Protein AF-A0A9P9QCQ1-F1 (afdb_monomer_lite)

Sequence (217 aa):
MEQSQCKEGLSFDRSETLCEKDSRQAYFDLLNSHLYWLFPEFVRNLQSQSPHAREMSRTAVLEYKDTSQCEQMVFKGSKELQYYLERSASDKTRPPQQRLFLLEDLSLNSIEVLGSQLRIPPSFFGAHWADPTTPTFNYRNPFCRYSKDGFIIRYPSTQPLHISAPPGQQNTIYRFNSNVNRHVHSYDPKGPIIDQPKSYHALSFWTSDVREDGSWD

pLDDT: mean 75.15, std 16.44, range [33.34, 95.06]

Secondary structure (DSSP, 8-state):
------PPP------S---HHHHHHHHHHHHHHHHHHH-HHHHHHHHH--HHHHH---EEEEEEEETTEEEEEEESSHHHHHHHHHHHHH-TTSPPPEEEEEES---HHHHHHHHHHS---HHHHHHHHS-TTSTHHHHT-SS--SSSS-----EEEEEE------TT---SEEE-SSSS--EEE---TTSSS----EEEEEE--------TTS---

Foldseek 3Di:
DDDDDDDDDDPPPPPDDDDLVNLLVVLVVLLVPPCCVVQVPLSVLQVPQDPVQLFPKFKKKWKDLDPPDTDIDTDSGLVVVLVVLVVVVVCLVGDAIDMDMDIPADRSSNCSSCCRSLVDRSVLVSLQQDECPDPCNPVSDDFPPPDPPWTWDWDWDWDFDDDDDPPPPDDQWDADPHSGTWIWGDDDCPDPDNDGTITTHTDTDTFDPQDPSRYRD

Structure (mmCIF, N/CA/C/O backbone):
data_AF-A0A9P9QCQ1-F1
#
_entry.id   AF-A0A9P9QCQ1-F1
#
loop_
_atom_site.group_PDB
_atom_site.id
_atom_site.type_symbol
_atom_site.label_atom_id
_atom_site.label_alt_id
_atom_site.label_comp_id
_atom_site.label_asym_id
_atom_site.label_entity_id
_atom_site.label_seq_id
_atom_site.pdbx_PDB_ins_code
_atom_site.Cartn_x
_atom_site.Cartn_y
_atom_site.Cartn_z
_atom_site.occupancy
_atom_site.B_iso_or_equiv
_atom_site.auth_seq_id
_atom_site.auth_comp_id
_atom_site.auth_asym_id
_atom_site.auth_atom_id
_atom_site.pdbx_PDB_model_num
ATOM 1 N N . MET A 1 1 ? -25.094 -39.651 20.019 1.00 39.91 1 MET A N 1
ATOM 2 C CA . MET A 1 1 ? -25.127 -38.206 19.711 1.00 39.91 1 MET A CA 1
ATOM 3 C C . MET A 1 1 ? -24.229 -37.522 20.720 1.00 39.91 1 MET A C 1
ATOM 5 O O . MET A 1 1 ? -24.673 -37.237 21.822 1.00 39.91 1 MET A O 1
ATOM 9 N N . GL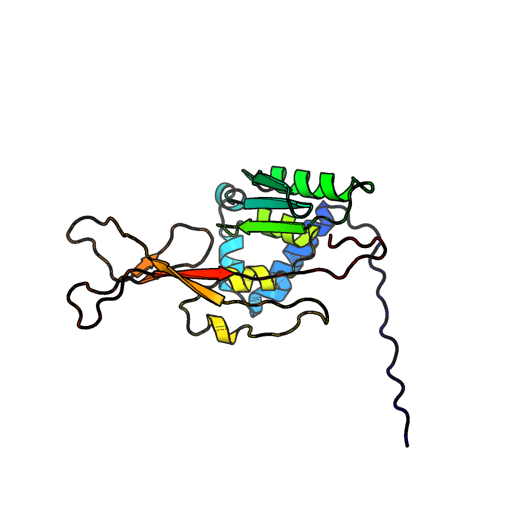U A 1 2 ? -22.950 -37.380 20.388 1.00 35.84 2 GLU A N 1
ATOM 10 C CA . GLU A 1 2 ? -21.965 -36.718 21.245 1.00 35.84 2 GLU A CA 1
ATOM 11 C C . GLU A 1 2 ? -21.945 -35.227 20.903 1.00 35.84 2 GLU A C 1
ATOM 13 O O . GLU A 1 2 ? -21.693 -34.840 19.762 1.00 35.84 2 GLU A O 1
ATOM 18 N N . GLN A 1 3 ? -22.283 -34.394 21.885 1.00 37.00 3 GLN A N 1
ATOM 19 C CA . GLN A 1 3 ? -22.176 -32.945 21.784 1.00 37.00 3 GLN A CA 1
ATOM 20 C C . GLN A 1 3 ? -20.723 -32.553 22.056 1.00 37.00 3 GLN A C 1
ATOM 22 O O . GLN A 1 3 ? -20.237 -32.648 23.181 1.00 37.00 3 GLN A O 1
ATOM 27 N N . SER A 1 4 ? -20.026 -32.130 21.007 1.00 44.00 4 SER A N 1
ATOM 28 C CA . SER A 1 4 ? -18.662 -31.621 21.101 1.00 44.00 4 SER A CA 1
ATOM 29 C C . SER A 1 4 ? -18.701 -30.184 21.632 1.00 44.00 4 SER A C 1
ATOM 31 O O . SER A 1 4 ? -19.071 -29.259 20.911 1.00 44.00 4 SER A O 1
ATOM 33 N N . GLN A 1 5 ? -18.339 -29.996 22.904 1.00 36.59 5 GLN A N 1
ATOM 34 C CA . GLN A 1 5 ? -18.124 -28.679 23.510 1.00 36.59 5 GLN A CA 1
ATOM 35 C C . GLN A 1 5 ? -16.937 -27.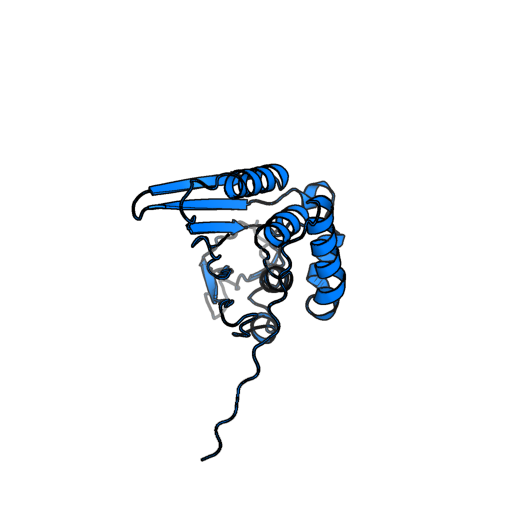984 22.832 1.00 36.59 5 GLN A C 1
ATOM 37 O O . GLN A 1 5 ? -15.787 -28.414 22.944 1.00 36.59 5 GLN A O 1
ATOM 42 N N . CYS A 1 6 ? -17.221 -26.897 22.118 1.00 34.03 6 CYS A N 1
ATOM 43 C CA . CYS A 1 6 ? -16.209 -26.002 21.580 1.00 34.03 6 CYS A CA 1
ATOM 44 C C . CYS A 1 6 ? -15.681 -25.137 22.733 1.00 34.03 6 CYS A C 1
ATOM 46 O O . CYS A 1 6 ? -16.427 -24.342 23.296 1.00 34.03 6 CYS A O 1
ATOM 48 N N . LYS A 1 7 ? -14.415 -25.339 23.117 1.00 37.53 7 LYS A N 1
ATOM 49 C CA . LYS A 1 7 ? -13.738 -24.568 24.168 1.00 37.53 7 LYS A CA 1
ATOM 50 C C . LYS A 1 7 ? -13.746 -23.077 23.824 1.00 37.53 7 LYS A C 1
ATOM 52 O O . LYS A 1 7 ? -13.308 -22.697 22.738 1.00 37.53 7 LYS A O 1
ATOM 57 N N . GLU A 1 8 ? -14.224 -22.267 24.763 1.00 38.75 8 GLU A N 1
ATOM 58 C CA . GLU A 1 8 ? -14.133 -20.808 24.742 1.00 38.75 8 GLU A CA 1
ATOM 59 C C . GLU A 1 8 ? -12.665 -20.390 24.614 1.00 38.75 8 GLU A C 1
ATOM 61 O O . GLU A 1 8 ? -11.803 -20.787 25.402 1.00 38.75 8 GLU A O 1
ATOM 66 N N . GLY A 1 9 ? -12.373 -19.642 23.551 1.00 36.12 9 GLY A N 1
ATOM 67 C CA . GLY A 1 9 ? -11.062 -19.059 23.323 1.00 36.12 9 GLY A CA 1
ATOM 68 C C . GLY A 1 9 ? -10.799 -17.966 24.350 1.00 36.12 9 GLY A C 1
ATOM 69 O O . GLY A 1 9 ? -11.648 -17.110 24.578 1.00 36.12 9 GLY A O 1
ATOM 70 N N . LEU A 1 10 ? -9.610 -18.005 24.949 1.00 33.34 10 LEU A N 1
ATOM 71 C CA . LEU A 1 10 ? -9.051 -16.929 25.760 1.00 33.34 10 LEU A CA 1
ATOM 72 C C . LEU A 1 10 ? -9.151 -15.597 25.002 1.00 33.34 10 LEU A C 1
ATOM 74 O O . LEU A 1 10 ? -8.392 -15.355 24.061 1.00 33.34 10 LEU A O 1
ATOM 78 N N . SER A 1 11 ? -10.084 -14.745 25.423 1.00 34.44 11 SER A N 1
ATOM 79 C CA . SER A 1 11 ? -10.096 -13.331 25.064 1.00 34.44 11 SER A CA 1
ATOM 80 C C . SER A 1 11 ? -8.902 -12.681 25.756 1.00 34.44 11 SER A C 1
ATOM 82 O O . SER A 1 11 ? -8.887 -12.514 26.975 1.00 34.44 11 SER A O 1
ATOM 84 N N . PHE A 1 12 ? -7.845 -12.407 24.994 1.00 33.66 12 PHE A N 1
ATOM 85 C CA . PHE A 1 12 ? -6.740 -11.592 25.475 1.00 33.66 12 PHE A CA 1
ATOM 86 C C . PHE A 1 12 ? -7.188 -10.135 25.442 1.00 33.66 12 PHE A C 1
ATOM 88 O O . PHE A 1 12 ? -7.111 -9.485 24.399 1.00 33.66 12 PHE A O 1
ATOM 95 N N . ASP A 1 13 ? -7.630 -9.632 26.590 1.00 39.75 13 ASP A N 1
ATOM 96 C CA . ASP A 1 13 ? -7.816 -8.202 26.794 1.00 39.75 13 ASP A CA 1
ATOM 97 C C . ASP A 1 13 ? -6.433 -7.527 26.793 1.00 39.75 13 ASP A C 1
ATOM 99 O O . ASP A 1 13 ? -5.639 -7.658 27.724 1.00 39.75 13 ASP A O 1
ATOM 103 N N . ARG A 1 14 ? -6.091 -6.899 25.663 1.00 43.88 14 ARG A N 1
ATOM 104 C CA . ARG A 1 14 ? -4.813 -6.204 25.414 1.00 43.88 14 ARG A CA 1
ATOM 105 C C . ARG A 1 14 ? -4.970 -4.686 25.526 1.00 43.88 14 ARG A C 1
ATOM 107 O O . ARG A 1 14 ? -4.323 -3.942 24.791 1.00 43.88 14 ARG A O 1
ATOM 114 N N . SER A 1 15 ? -5.860 -4.225 26.398 1.00 41.66 15 SER A N 1
ATOM 115 C CA . SER A 1 15 ? -6.219 -2.806 26.505 1.00 41.66 15 SER A CA 1
ATOM 116 C C . SER A 1 15 ? -5.254 -1.966 27.358 1.00 41.66 15 SER A C 1
ATOM 118 O O . SER A 1 15 ? -5.432 -0.754 27.458 1.00 41.66 15 SER A O 1
ATOM 120 N N . GLU A 1 16 ? -4.195 -2.545 27.932 1.00 43.91 16 GLU A N 1
ATOM 121 C CA . GLU A 1 16 ? -3.270 -1.799 28.795 1.00 43.91 16 GLU A CA 1
ATOM 122 C C . GLU A 1 16 ? -2.049 -1.236 28.043 1.00 43.91 16 GLU A C 1
ATOM 124 O O . GLU A 1 16 ? -1.035 -1.893 27.818 1.00 43.91 16 GLU A O 1
ATOM 129 N N . THR A 1 17 ? -2.185 0.044 27.679 1.00 44.91 17 THR A N 1
ATOM 130 C CA . THR A 1 17 ? -1.138 1.085 27.669 1.00 44.91 17 THR A CA 1
ATOM 131 C C . THR A 1 17 ? 0.201 0.748 27.005 1.00 44.91 17 THR A C 1
ATOM 133 O O . THR A 1 17 ? 1.238 0.679 27.662 1.00 44.91 17 THR A O 1
ATOM 136 N N . LEU A 1 18 ? 0.212 0.687 25.673 1.00 44.50 18 LEU A N 1
ATOM 137 C CA . LEU A 1 18 ? 1.422 0.978 24.901 1.00 44.50 18 LEU A CA 1
ATOM 138 C C . LEU A 1 18 ? 1.502 2.496 24.704 1.00 44.50 18 LEU A C 1
ATOM 140 O O . LEU A 1 18 ? 0.625 3.094 24.081 1.00 44.50 18 LEU A O 1
ATOM 144 N N . CYS A 1 19 ? 2.551 3.129 25.235 1.00 50.22 19 CYS A N 1
ATOM 145 C CA . CYS A 1 19 ? 2.940 4.480 24.824 1.00 50.22 19 CYS A CA 1
ATOM 146 C C . CYS A 1 19 ? 3.005 4.513 23.284 1.00 50.22 19 CYS A C 1
ATOM 148 O O . CYS A 1 19 ? 3.464 3.553 22.678 1.00 50.22 19 CYS A O 1
ATOM 150 N N . GLU A 1 20 ? 2.563 5.570 22.603 1.00 53.75 20 GLU A N 1
ATOM 151 C CA . GLU A 1 20 ? 2.494 5.576 21.126 1.00 53.75 20 GLU A CA 1
ATOM 152 C C . GLU A 1 20 ? 3.840 5.262 20.451 1.00 53.75 20 GLU A C 1
ATOM 154 O O . GLU A 1 20 ? 3.879 4.571 19.429 1.00 53.75 20 GLU A O 1
ATOM 159 N N . LYS A 1 21 ? 4.955 5.692 21.065 1.00 56.69 21 LYS A N 1
ATOM 160 C CA . LYS A 1 21 ? 6.314 5.298 20.652 1.00 56.69 21 LYS A CA 1
ATOM 161 C C . LYS A 1 21 ? 6.532 3.787 20.734 1.00 56.69 21 LYS A C 1
ATOM 163 O O . LYS A 1 21 ? 7.177 3.230 19.855 1.00 56.69 21 LYS A O 1
ATOM 168 N N . ASP A 1 22 ? 5.974 3.151 21.753 1.00 77.50 22 ASP A N 1
ATOM 169 C CA . ASP A 1 22 ? 5.993 1.705 21.958 1.00 77.50 22 ASP A CA 1
ATOM 170 C C . ASP A 1 22 ? 5.135 0.993 20.902 1.00 77.50 22 ASP A C 1
ATOM 172 O O . ASP A 1 22 ? 5.566 0.013 20.313 1.00 77.50 22 ASP A O 1
ATOM 176 N N . SER A 1 23 ? 3.971 1.546 20.534 1.00 81.44 23 SER A N 1
ATOM 177 C CA . SER A 1 23 ? 3.112 0.943 19.500 1.00 81.44 23 SER A CA 1
ATOM 178 C C . SER A 1 23 ? 3.747 0.946 18.101 1.00 81.44 23 SER A C 1
ATOM 180 O O . SER A 1 23 ? 3.719 -0.070 17.405 1.00 81.44 23 SER A O 1
ATOM 182 N N . ARG A 1 24 ? 4.366 2.063 17.688 1.00 85.00 24 ARG A N 1
ATOM 183 C CA . ARG A 1 24 ? 5.062 2.158 16.396 1.00 85.00 24 ARG A CA 1
ATOM 184 C C . ARG A 1 24 ? 6.327 1.313 16.381 1.00 85.00 24 ARG A C 1
ATOM 186 O O . ARG A 1 24 ? 6.576 0.631 15.391 1.00 85.00 24 ARG A O 1
ATOM 193 N N . GLN A 1 25 ? 7.090 1.321 17.475 1.00 85.44 25 GLN A N 1
ATOM 194 C CA . GLN A 1 25 ? 8.279 0.483 17.603 1.00 85.44 25 GLN A CA 1
ATOM 195 C C . GLN A 1 25 ? 7.912 -1.004 17.573 1.00 85.44 25 GLN A C 1
ATOM 197 O O . GLN A 1 25 ? 8.485 -1.750 16.786 1.00 85.44 25 GLN A O 1
ATOM 202 N N . ALA A 1 26 ? 6.894 -1.423 18.327 1.00 85.94 26 ALA A N 1
ATOM 203 C CA . ALA A 1 26 ? 6.387 -2.790 18.298 1.00 85.94 26 ALA A CA 1
ATOM 204 C C . ALA A 1 26 ? 5.894 -3.180 16.898 1.00 85.94 26 ALA A C 1
ATOM 206 O O . ALA A 1 26 ? 6.145 -4.292 16.433 1.00 85.94 26 ALA A O 1
ATOM 207 N N . TYR A 1 27 ? 5.233 -2.261 16.187 1.00 89.00 27 TYR A N 1
ATOM 208 C CA . TYR A 1 27 ? 4.821 -2.493 14.807 1.00 89.00 27 TYR A CA 1
ATOM 209 C C . TYR A 1 27 ? 6.021 -2.673 13.868 1.00 89.00 27 TYR A C 1
ATOM 211 O O . TYR A 1 27 ? 6.028 -3.591 13.048 1.00 89.00 27 TYR A O 1
ATOM 219 N N . PHE A 1 28 ? 7.057 -1.844 14.005 1.00 87.19 28 PHE A N 1
ATOM 220 C CA . PHE A 1 28 ? 8.305 -1.979 13.256 1.00 87.19 28 PHE A CA 1
ATOM 221 C C . PHE A 1 28 ? 9.021 -3.303 13.561 1.00 87.19 28 PHE A C 1
ATOM 223 O O . PHE A 1 28 ? 9.503 -3.980 12.649 1.00 87.19 28 PHE A O 1
ATOM 230 N N . ASP A 1 29 ? 9.035 -3.727 14.822 1.00 87.12 29 ASP A N 1
ATOM 231 C CA . ASP A 1 29 ? 9.624 -4.998 15.241 1.00 87.12 29 ASP A CA 1
ATOM 232 C C . ASP A 1 29 ? 8.847 -6.189 14.664 1.00 87.12 29 ASP A C 1
ATOM 234 O O . ASP A 1 29 ? 9.455 -7.146 14.176 1.00 87.12 29 ASP A O 1
ATOM 238 N N . LEU A 1 30 ? 7.512 -6.117 14.613 1.00 84.19 30 LEU A N 1
ATOM 239 C CA . LEU A 1 30 ? 6.670 -7.088 13.903 1.00 84.19 30 LEU A CA 1
ATOM 240 C C . LEU A 1 30 ? 6.973 -7.109 12.399 1.00 84.19 30 LEU A C 1
ATOM 242 O O . LEU A 1 30 ? 7.057 -8.181 11.793 1.00 84.19 30 LEU A O 1
ATOM 246 N N . LEU A 1 31 ? 7.174 -5.934 11.799 1.00 84.75 31 LEU A N 1
ATOM 247 C CA . LEU A 1 31 ? 7.543 -5.783 10.394 1.00 84.75 31 LEU A CA 1
ATOM 248 C C . LEU A 1 31 ? 8.870 -6.506 10.109 1.00 84.75 31 LEU A C 1
ATOM 250 O O . LEU A 1 31 ? 8.957 -7.284 9.163 1.00 84.75 31 LEU A O 1
ATOM 254 N N . ASN A 1 32 ? 9.885 -6.334 10.957 1.00 84.00 32 ASN A N 1
ATOM 255 C CA . ASN A 1 32 ? 11.187 -6.974 10.760 1.00 84.00 32 ASN A CA 1
ATOM 256 C C . ASN A 1 32 ? 11.193 -8.472 11.096 1.00 84.00 32 ASN A C 1
ATOM 258 O O . ASN A 1 32 ? 11.785 -9.259 10.360 1.00 84.00 32 ASN A O 1
ATOM 262 N N . SER A 1 33 ? 10.551 -8.877 12.191 1.00 81.00 33 SER A N 1
ATOM 263 C CA . SER A 1 33 ? 10.621 -10.255 12.697 1.00 81.00 33 SER A CA 1
ATOM 264 C C . SER A 1 33 ? 9.768 -11.234 11.890 1.00 81.00 33 SER A C 1
ATOM 266 O O . SER A 1 33 ? 10.219 -12.337 11.581 1.00 81.00 33 SER A O 1
ATOM 268 N N . HIS A 1 34 ? 8.542 -10.847 11.524 1.00 72.06 34 HIS A N 1
ATOM 269 C CA . HIS A 1 34 ? 7.577 -11.766 10.918 1.00 72.06 34 HIS A CA 1
ATOM 270 C C . HIS A 1 34 ? 7.537 -11.673 9.393 1.00 72.06 34 HIS A C 1
ATOM 272 O O . HIS A 1 34 ? 7.325 -12.687 8.723 1.00 72.06 34 HIS A O 1
ATOM 278 N N . LEU A 1 35 ? 7.747 -10.486 8.809 1.00 78.19 35 LEU A N 1
ATOM 279 C CA . LEU A 1 35 ? 7.641 -10.357 7.355 1.00 78.19 35 LEU A CA 1
ATOM 280 C C . LEU A 1 35 ? 8.897 -10.709 6.600 1.00 78.19 35 LEU A C 1
ATOM 282 O O . LEU A 1 35 ? 8.766 -11.023 5.423 1.00 78.19 35 LEU A O 1
ATOM 286 N N . TYR A 1 36 ? 10.083 -10.656 7.204 1.00 78.44 36 TYR A N 1
ATOM 287 C CA . TYR A 1 36 ? 11.309 -10.863 6.436 1.00 78.44 36 TYR A CA 1
ATOM 288 C C . TYR A 1 36 ? 11.293 -12.200 5.679 1.00 78.44 36 TYR A C 1
ATOM 290 O O . TYR A 1 36 ? 11.647 -12.256 4.505 1.00 78.44 36 TYR A O 1
ATOM 298 N N . TRP A 1 37 ? 10.771 -13.258 6.302 1.00 78.38 37 TRP A N 1
ATOM 299 C CA . TRP A 1 37 ? 10.628 -14.570 5.670 1.00 78.38 37 TRP A CA 1
ATOM 300 C C . TRP A 1 37 ? 9.594 -14.603 4.537 1.00 78.38 37 TRP A C 1
ATOM 302 O O . TRP A 1 37 ? 9.785 -15.299 3.541 1.00 78.38 37 TRP A O 1
ATOM 312 N N . LEU A 1 38 ? 8.504 -13.845 4.665 1.00 79.00 38 LEU A N 1
ATOM 313 C CA . LEU A 1 38 ? 7.384 -13.865 3.719 1.00 79.00 38 LEU A CA 1
ATOM 314 C C . LEU A 1 38 ? 7.514 -12.827 2.597 1.00 79.00 38 LEU A C 1
ATOM 316 O O . LEU A 1 38 ? 7.018 -13.051 1.495 1.00 79.00 38 LEU A O 1
ATOM 320 N N . PHE A 1 39 ? 8.173 -11.699 2.851 1.00 84.88 39 PHE A N 1
ATOM 321 C CA . PHE A 1 39 ? 8.316 -10.552 1.953 1.00 84.88 39 PHE A CA 1
ATOM 322 C C . PHE A 1 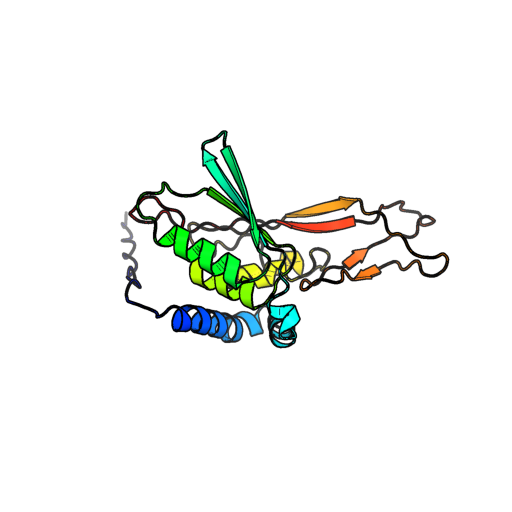39 ? 9.701 -9.890 2.119 1.00 84.88 39 PHE A C 1
ATOM 324 O O . PHE A 1 39 ? 9.784 -8.706 2.450 1.00 84.88 39 PHE A O 1
ATOM 331 N N . PRO A 1 40 ? 10.807 -10.616 1.866 1.00 87.88 40 PRO A N 1
ATOM 332 C CA . PRO A 1 40 ? 12.159 -10.114 2.132 1.00 87.88 40 PRO A CA 1
ATOM 333 C C . PRO A 1 40 ? 12.477 -8.831 1.359 1.00 87.88 40 PRO A C 1
ATOM 335 O O . PRO A 1 40 ? 13.050 -7.896 1.911 1.00 87.88 40 PRO A O 1
ATOM 338 N N . GLU A 1 41 ? 12.058 -8.747 0.094 1.00 89.81 41 GLU A N 1
ATOM 339 C CA . GLU A 1 41 ? 12.298 -7.563 -0.739 1.00 89.81 41 GLU A CA 1
ATOM 340 C C . GLU A 1 41 ? 11.546 -6.326 -0.254 1.00 89.81 41 GLU A C 1
ATOM 342 O O . GLU A 1 41 ? 12.077 -5.221 -0.310 1.00 89.81 41 GLU A O 1
ATOM 347 N N . PHE A 1 42 ? 10.329 -6.509 0.260 1.00 90.25 42 PHE A N 1
ATOM 348 C CA . PHE A 1 42 ? 9.553 -5.415 0.831 1.00 90.25 42 PHE A CA 1
ATOM 349 C C . PHE A 1 42 ? 10.254 -4.848 2.065 1.00 90.25 42 PHE A C 1
ATOM 351 O O . PHE A 1 42 ? 10.458 -3.639 2.154 1.00 90.25 42 PHE A O 1
ATOM 358 N N . VAL A 1 43 ? 10.687 -5.719 2.982 1.00 91.25 43 VAL A N 1
ATOM 359 C CA . VAL A 1 43 ? 11.401 -5.297 4.195 1.00 91.25 43 VAL A CA 1
ATOM 360 C C . VAL A 1 43 ? 12.712 -4.598 3.833 1.00 91.25 43 VAL A C 1
ATOM 362 O O . VAL A 1 43 ? 12.986 -3.511 4.342 1.00 91.25 43 VAL A O 1
ATOM 365 N N . ARG A 1 44 ? 13.487 -5.151 2.888 1.00 92.38 44 ARG A N 1
ATOM 366 C CA . ARG A 1 44 ? 14.706 -4.500 2.379 1.00 92.38 44 ARG A CA 1
ATOM 367 C C . ARG A 1 44 ? 14.425 -3.127 1.777 1.00 92.38 44 ARG A C 1
ATOM 369 O O . ARG A 1 44 ? 15.147 -2.180 2.080 1.00 92.38 44 ARG A O 1
ATOM 376 N N . ASN A 1 45 ? 13.375 -3.009 0.963 1.00 92.25 45 ASN A N 1
ATOM 377 C CA . ASN A 1 45 ? 12.968 -1.741 0.367 1.00 92.25 45 ASN A CA 1
ATOM 378 C C . ASN A 1 45 ? 12.704 -0.693 1.452 1.00 92.25 45 ASN A C 1
ATOM 380 O O . ASN A 1 45 ? 13.310 0.374 1.403 1.00 92.25 45 ASN A O 1
ATOM 384 N N . LEU A 1 46 ? 11.893 -1.020 2.464 1.00 92.81 46 LEU A N 1
ATOM 385 C CA . LEU A 1 46 ? 11.594 -0.111 3.575 1.00 92.81 46 LEU A CA 1
ATOM 386 C C . LEU A 1 46 ? 12.852 0.335 4.328 1.00 92.81 46 LEU A C 1
ATOM 388 O O . LEU A 1 46 ? 13.029 1.524 4.587 1.00 92.81 46 LEU A O 1
ATOM 392 N N . GLN A 1 47 ? 13.752 -0.599 4.638 1.00 91.94 47 GLN A N 1
ATOM 393 C CA . GLN A 1 47 ? 15.001 -0.291 5.338 1.00 91.94 47 GLN A CA 1
ATOM 394 C C . GLN A 1 47 ? 15.917 0.626 4.510 1.00 91.94 47 GLN A C 1
ATOM 396 O O . GLN A 1 47 ? 16.562 1.517 5.068 1.00 91.94 47 GLN A O 1
ATOM 401 N N . SER A 1 48 ? 15.926 0.451 3.185 1.00 93.62 48 SER A N 1
ATOM 402 C CA . SER A 1 48 ? 16.749 1.229 2.250 1.00 93.62 48 SER A CA 1
ATOM 403 C C . SER A 1 48 ? 16.210 2.629 1.929 1.00 93.62 48 SER A C 1
ATOM 405 O O . SER A 1 48 ? 16.924 3.428 1.321 1.00 93.62 48 SER A O 1
ATOM 407 N N . GLN A 1 49 ? 14.974 2.954 2.327 1.00 93.94 49 GLN A N 1
ATOM 408 C CA . GLN A 1 49 ? 14.400 4.278 2.085 1.00 93.94 49 GLN A CA 1
ATOM 409 C C . GLN A 1 49 ? 15.228 5.360 2.787 1.00 93.94 49 GLN A C 1
ATOM 411 O O . GLN A 1 49 ? 15.474 5.292 3.997 1.00 93.94 49 GLN A O 1
ATOM 416 N N . SER A 1 50 ? 15.610 6.392 2.030 1.00 93.75 50 SER A N 1
ATOM 417 C CA . SER A 1 50 ? 16.239 7.597 2.574 1.00 93.75 50 SER A CA 1
ATOM 418 C C . SER A 1 50 ? 15.299 8.307 3.561 1.00 93.75 50 SER A C 1
ATOM 420 O O . SER A 1 50 ? 14.082 8.126 3.476 1.00 93.75 50 SER A O 1
ATOM 422 N N . PRO A 1 51 ? 15.807 9.167 4.465 1.00 93.62 51 PRO A N 1
ATOM 423 C CA . PRO A 1 51 ? 14.953 9.922 5.386 1.00 93.62 51 PRO A CA 1
ATOM 424 C C . PRO A 1 51 ? 13.826 10.685 4.680 1.00 93.62 51 PRO A C 1
ATOM 426 O O . PRO A 1 51 ? 12.704 10.725 5.170 1.00 93.62 51 PRO A O 1
ATOM 429 N N . HIS A 1 52 ? 14.107 11.224 3.490 1.00 90.69 52 HIS A N 1
ATOM 430 C CA . HIS A 1 52 ? 13.096 11.857 2.653 1.00 90.69 52 HIS A CA 1
ATOM 431 C C . HIS A 1 52 ? 12.078 10.836 2.121 1.00 90.69 52 HIS A C 1
ATOM 433 O O . HIS A 1 52 ? 10.880 11.027 2.293 1.00 90.69 52 HIS A O 1
ATOM 439 N N . ALA A 1 53 ? 12.528 9.717 1.545 1.00 90.19 53 ALA A N 1
ATOM 440 C CA . ALA A 1 53 ? 11.639 8.691 0.993 1.00 90.19 53 ALA A CA 1
ATOM 441 C C . ALA A 1 53 ? 10.710 8.049 2.042 1.00 90.19 53 ALA A C 1
ATOM 443 O O . ALA A 1 53 ? 9.597 7.659 1.699 1.00 90.19 53 ALA A O 1
ATOM 444 N N . ARG A 1 54 ? 11.136 7.985 3.313 1.00 93.12 54 ARG A N 1
ATOM 445 C CA . ARG A 1 54 ? 10.320 7.487 4.438 1.00 93.12 54 ARG A CA 1
ATOM 446 C C . ARG A 1 54 ? 9.119 8.381 4.761 1.00 93.12 54 ARG A C 1
ATOM 448 O O . ARG A 1 54 ? 8.121 7.882 5.276 1.00 93.12 54 ARG A O 1
ATOM 455 N N . GLU A 1 55 ? 9.199 9.668 4.429 1.00 91.31 55 GLU A N 1
ATOM 456 C CA . GLU A 1 55 ? 8.120 10.653 4.607 1.00 91.31 55 GLU A CA 1
ATOM 457 C C . GLU A 1 55 ? 7.341 10.929 3.317 1.00 91.31 55 GLU A C 1
ATOM 459 O O . GLU A 1 55 ? 6.197 11.375 3.367 1.00 91.31 55 GLU A O 1
ATOM 464 N N . MET A 1 56 ? 7.932 10.633 2.157 1.00 83.06 56 MET A N 1
ATOM 465 C CA . MET A 1 56 ? 7.292 10.790 0.852 1.00 83.06 56 MET A CA 1
ATOM 466 C C . MET A 1 56 ? 6.246 9.694 0.627 1.00 83.06 56 MET A C 1
ATOM 468 O O . MET A 1 56 ? 6.482 8.703 -0.065 1.00 83.06 56 MET A O 1
ATOM 472 N N . SER A 1 57 ? 5.071 9.888 1.222 1.00 80.69 57 SER A N 1
ATOM 473 C CA . SER A 1 57 ? 3.855 9.153 0.880 1.00 80.69 57 SER A CA 1
ATOM 474 C C . SER A 1 57 ? 2.807 10.122 0.365 1.00 80.69 57 SER A C 1
ATOM 476 O O . SER A 1 57 ? 2.560 11.155 0.987 1.00 80.69 57 SER A O 1
ATOM 478 N N . ARG A 1 58 ? 2.139 9.753 -0.723 1.00 86.38 58 ARG A N 1
ATOM 479 C CA . ARG A 1 58 ? 0.880 10.379 -1.116 1.00 86.38 58 ARG A CA 1
ATOM 480 C C . ARG A 1 58 ? -0.239 9.541 -0.531 1.00 86.38 58 ARG A C 1
ATOM 482 O O . ARG A 1 58 ? -0.586 8.492 -1.073 1.00 86.38 58 ARG A O 1
ATOM 489 N N . THR A 1 59 ? -0.725 9.996 0.618 1.00 91.56 59 THR A N 1
ATOM 490 C CA . THR A 1 59 ? -1.853 9.385 1.314 1.00 91.56 59 THR A CA 1
ATOM 491 C C . THR A 1 59 ? -3.013 10.365 1.289 1.00 91.56 59 THR A C 1
ATOM 493 O O . THR A 1 59 ? -2.843 11.541 1.607 1.00 91.56 59 THR A O 1
ATOM 496 N N . ALA A 1 60 ? -4.194 9.891 0.925 1.00 94.06 60 ALA A N 1
ATOM 497 C CA . ALA A 1 60 ? -5.433 10.637 1.064 1.00 94.06 60 ALA A CA 1
ATOM 498 C C . ALA A 1 60 ? -6.473 9.778 1.778 1.00 94.06 60 ALA A C 1
ATOM 500 O O . ALA A 1 60 ? -6.399 8.550 1.742 1.00 94.06 60 ALA A O 1
ATOM 501 N N . VAL A 1 61 ? -7.443 10.423 2.414 1.00 93.38 61 VAL A N 1
ATOM 502 C CA . VAL A 1 61 ? -8.612 9.758 2.986 1.00 93.38 61 VAL A CA 1
ATOM 503 C C . VAL A 1 61 ? -9.879 10.401 2.447 1.00 93.38 61 VAL A C 1
ATOM 505 O O . VAL A 1 61 ? -9.958 11.624 2.300 1.00 93.38 61 VAL A O 1
ATOM 508 N N . LEU A 1 62 ? -10.851 9.552 2.140 1.00 92.12 62 LEU A N 1
ATOM 509 C CA . LEU A 1 62 ? -12.238 9.922 1.913 1.00 92.12 62 LEU A CA 1
ATOM 510 C C . LEU A 1 62 ? -13.038 9.456 3.128 1.00 92.12 62 LEU A C 1
ATOM 512 O O . LEU A 1 62 ? -13.105 8.256 3.396 1.00 92.12 62 LEU A O 1
ATOM 516 N N . GLU A 1 63 ? -13.589 10.400 3.883 1.00 90.25 63 GLU A N 1
ATOM 517 C CA . GLU A 1 63 ? -14.479 10.127 5.008 1.00 90.25 63 GLU A CA 1
ATOM 518 C C . GLU A 1 63 ? -15.931 10.247 4.572 1.00 90.25 63 GLU A C 1
ATOM 520 O O . GLU A 1 63 ? -16.357 11.303 4.102 1.00 90.25 63 GLU A O 1
ATOM 525 N N . TYR A 1 64 ? -16.709 9.199 4.808 1.00 86.38 64 TYR A N 1
ATOM 526 C CA . TYR A 1 64 ? -18.149 9.214 4.608 1.00 86.38 64 TYR A CA 1
ATOM 527 C C . TYR A 1 64 ? -18.817 9.417 5.968 1.00 86.38 64 TYR A C 1
ATOM 529 O O . TYR A 1 64 ? -18.762 8.540 6.831 1.00 86.38 64 TYR A O 1
ATOM 537 N N . LYS A 1 65 ? -19.404 10.602 6.173 1.00 78.00 65 LYS A N 1
ATOM 538 C CA . LYS A 1 65 ? -20.138 10.936 7.408 1.00 78.00 65 LYS A CA 1
ATOM 539 C C . LYS A 1 65 ? -21.568 10.407 7.378 1.00 78.00 65 LYS A C 1
ATOM 541 O O . LYS A 1 65 ? -22.065 9.986 8.408 1.00 78.00 65 LYS A O 1
ATOM 546 N N . ASP A 1 66 ? -22.163 10.403 6.185 1.00 75.88 66 ASP A N 1
ATOM 547 C CA . ASP A 1 66 ? -23.496 9.903 5.850 1.00 75.88 66 ASP A CA 1
ATOM 548 C C . ASP A 1 66 ? -23.521 9.491 4.364 1.00 75.88 66 ASP A C 1
ATOM 550 O O . ASP A 1 66 ? -22.568 9.744 3.624 1.00 75.88 66 ASP A O 1
ATOM 554 N N . THR A 1 67 ? -24.632 8.916 3.884 1.00 72.50 67 THR A N 1
ATOM 555 C CA . THR A 1 67 ? -24.792 8.467 2.478 1.00 72.50 67 THR A CA 1
ATOM 556 C C . THR A 1 67 ? -24.594 9.560 1.416 1.00 72.50 67 THR A C 1
ATOM 558 O O . THR A 1 67 ? -24.456 9.241 0.236 1.00 72.50 67 THR A O 1
ATOM 561 N N . SER A 1 68 ? -24.570 10.838 1.802 1.00 72.31 68 SER A N 1
ATOM 562 C CA . SER A 1 68 ? -24.531 11.986 0.889 1.00 72.31 68 SER A CA 1
ATOM 563 C C . SER A 1 68 ? -23.328 12.916 1.065 1.00 72.31 68 SER A C 1
ATOM 565 O O . SER A 1 68 ? -23.133 13.797 0.227 1.00 72.31 68 SER A O 1
ATOM 567 N N . GLN A 1 69 ? -22.515 12.748 2.116 1.00 82.06 69 GLN A N 1
ATOM 568 C CA . GLN A 1 69 ? -21.399 13.651 2.413 1.00 82.06 69 GLN A CA 1
ATOM 569 C C . GLN A 1 69 ? -20.074 12.897 2.490 1.00 82.06 69 GLN A C 1
ATOM 571 O O . GLN A 1 69 ? -19.888 12.019 3.332 1.00 82.06 69 GLN A O 1
ATOM 576 N N . CYS A 1 70 ? -19.154 13.290 1.608 1.00 88.19 70 CYS A N 1
ATOM 577 C CA . CYS A 1 70 ? -17.794 12.776 1.535 1.00 88.19 70 CYS A CA 1
ATOM 578 C C . CYS A 1 70 ? -16.809 13.927 1.765 1.00 88.19 70 CYS A C 1
ATOM 580 O O . CYS A 1 70 ? -16.767 14.872 0.975 1.00 88.19 70 CYS A O 1
ATOM 582 N N . GLU A 1 71 ? -16.004 13.843 2.821 1.00 90.88 71 GLU A N 1
ATOM 583 C CA . GLU A 1 71 ? -14.899 14.771 3.067 1.00 90.88 71 GLU A CA 1
ATOM 584 C C . GLU A 1 71 ? -13.590 14.166 2.571 1.00 90.88 71 GLU A C 1
ATOM 586 O O . GLU 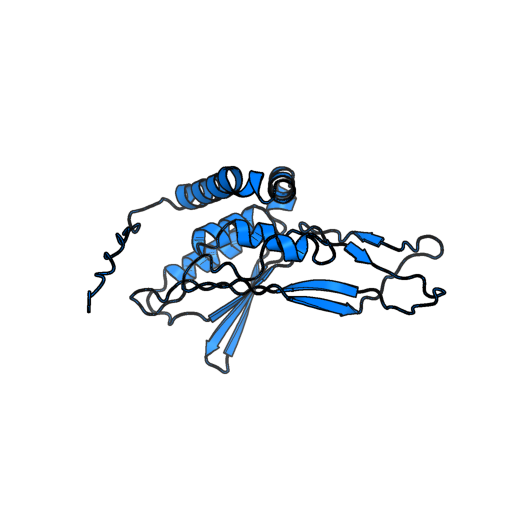A 1 71 ? -13.287 13.006 2.836 1.00 90.88 71 GLU A O 1
ATOM 591 N N . GLN A 1 72 ? -12.803 14.958 1.845 1.00 94.12 72 GLN A N 1
ATOM 592 C CA . GLN A 1 72 ? -11.500 14.543 1.341 1.00 94.12 72 GLN A CA 1
ATOM 593 C C . GLN A 1 72 ? -10.390 15.274 2.087 1.00 94.12 72 GLN A C 1
ATOM 595 O O . GLN A 1 72 ? -10.397 16.501 2.190 1.00 94.12 72 GLN A O 1
ATOM 600 N N . MET A 1 73 ? -9.383 14.523 2.525 1.00 94.75 73 MET A N 1
ATOM 601 C CA . MET A 1 73 ? -8.145 15.072 3.073 1.00 94.75 73 MET A CA 1
ATOM 602 C C . MET A 1 73 ? -6.942 14.427 2.393 1.00 94.75 73 MET A C 1
ATOM 604 O O . MET A 1 73 ? -6.934 13.229 2.123 1.00 94.75 73 MET A O 1
ATOM 608 N N . VAL A 1 74 ? -5.923 15.235 2.104 1.00 95.06 74 VAL A N 1
ATOM 609 C CA . VAL A 1 74 ? -4.645 14.785 1.538 1.00 95.06 74 VAL A CA 1
ATOM 610 C C . VAL A 1 74 ? -3.557 15.079 2.558 1.00 95.06 74 VAL A C 1
ATOM 612 O O . VAL A 1 74 ? -3.462 16.204 3.044 1.00 95.06 74 VAL A O 1
ATOM 615 N N . PHE A 1 75 ? -2.737 14.077 2.856 1.00 94.06 75 PHE A N 1
ATOM 616 C CA . PHE A 1 75 ? -1.651 14.162 3.824 1.00 94.06 75 PHE A CA 1
ATOM 617 C C . PHE A 1 75 ? -0.318 14.303 3.095 1.00 94.06 75 PHE A C 1
ATOM 619 O O . PHE A 1 75 ? 0.002 13.516 2.202 1.00 94.06 75 PHE A O 1
ATOM 626 N N . LYS A 1 76 ? 0.480 15.296 3.491 1.00 89.69 76 LYS A N 1
ATOM 627 C CA . LYS A 1 76 ? 1.809 15.561 2.915 1.00 89.69 76 LYS A CA 1
ATOM 628 C C . LYS A 1 76 ? 2.929 14.739 3.553 1.00 89.69 76 LYS A C 1
ATOM 630 O O . LYS A 1 76 ? 4.048 14.754 3.049 1.00 89.69 76 LYS A O 1
ATOM 635 N N . GLY A 1 77 ? 2.648 14.057 4.660 1.00 91.38 77 GLY A N 1
ATOM 636 C CA . GLY A 1 77 ? 3.614 13.236 5.385 1.00 91.38 77 GLY A CA 1
ATOM 637 C C . GLY A 1 77 ? 2.970 12.486 6.544 1.00 91.38 77 GLY A C 1
ATOM 638 O O . GLY A 1 77 ? 1.788 12.681 6.851 1.00 91.38 77 GLY A O 1
ATOM 639 N N . SER A 1 78 ? 3.750 11.641 7.220 1.00 93.50 78 SER A N 1
ATOM 640 C CA . SER A 1 78 ? 3.191 10.727 8.221 1.00 93.50 78 SER A CA 1
ATOM 641 C C . SER A 1 78 ? 2.693 11.453 9.472 1.00 93.50 78 SER A C 1
ATOM 643 O O . SER A 1 78 ? 1.802 10.957 10.149 1.00 93.50 78 SER A O 1
ATOM 645 N N . LYS A 1 79 ? 3.242 12.635 9.783 1.00 93.38 79 LYS A N 1
ATOM 646 C CA . LYS A 1 79 ? 2.826 13.444 10.943 1.00 93.38 79 LYS A CA 1
ATOM 647 C C . LYS A 1 79 ? 1.403 13.982 10.810 1.00 93.38 79 LYS A C 1
ATOM 649 O O . LYS A 1 79 ? 0.657 13.952 11.780 1.00 93.38 79 LYS A O 1
ATOM 654 N N . GLU A 1 80 ? 1.027 14.464 9.624 1.00 94.06 80 GLU A N 1
ATOM 655 C CA . GLU A 1 80 ? -0.336 14.953 9.367 1.00 94.06 80 GLU A CA 1
ATOM 656 C C . GLU A 1 80 ? -1.343 13.802 9.437 1.00 94.06 80 GLU A C 1
ATOM 658 O O . GLU A 1 80 ? -2.404 13.944 10.040 1.00 94.06 80 GLU A O 1
ATOM 663 N N . LEU A 1 81 ? -0.973 12.645 8.877 1.00 94.31 81 LEU A N 1
ATOM 664 C CA . LEU A 1 81 ? -1.766 11.421 8.952 1.00 94.31 81 LEU A CA 1
ATOM 665 C C . LEU A 1 81 ? -1.926 10.930 10.398 1.00 94.31 81 LEU A C 1
ATOM 667 O O . LEU A 1 81 ? -3.027 10.579 10.810 1.00 94.31 81 LEU A O 1
ATOM 671 N N . GLN A 1 82 ? -0.842 10.938 11.175 1.00 93.75 82 GLN A N 1
ATOM 672 C CA . GLN A 1 82 ? -0.849 10.547 12.582 1.00 93.75 82 GLN A CA 1
ATOM 673 C C . GLN A 1 82 ? -1.768 11.458 13.400 1.00 93.75 82 GLN A C 1
ATOM 675 O O . GLN A 1 82 ? -2.686 10.965 14.048 1.00 93.75 82 GLN A O 1
ATOM 680 N N . TYR A 1 83 ? -1.593 12.777 13.283 1.00 93.44 83 TYR A N 1
ATOM 681 C CA . TYR A 1 83 ? -2.446 13.755 13.960 1.00 93.44 83 TYR A CA 1
ATOM 682 C C . TYR A 1 83 ? -3.927 13.572 13.605 1.00 93.44 83 TYR A C 1
ATOM 684 O O . TYR A 1 83 ? -4.808 13.677 14.458 1.00 93.44 83 TYR A O 1
ATOM 692 N N . TYR A 1 84 ? -4.214 13.283 12.336 1.00 93.00 84 TYR A N 1
ATOM 693 C CA . TYR A 1 84 ? -5.565 13.009 11.874 1.00 93.00 84 TYR A CA 1
ATOM 694 C C . TYR A 1 84 ? -6.187 11.778 12.558 1.00 93.00 84 TYR A C 1
ATOM 696 O O . TYR A 1 84 ? -7.327 11.861 13.026 1.00 93.00 84 TYR A O 1
ATOM 704 N N . LEU A 1 85 ? -5.448 10.669 12.656 1.00 91.00 85 LEU A N 1
ATOM 705 C CA . LEU A 1 85 ? -5.921 9.444 13.309 1.00 91.00 85 LEU A CA 1
ATOM 706 C C . LEU A 1 85 ? -6.080 9.631 14.824 1.00 91.00 85 LEU A C 1
ATOM 708 O O . LEU A 1 85 ? -7.116 9.266 15.373 1.00 91.00 85 LEU A O 1
ATOM 712 N N . GLU A 1 86 ? -5.122 10.282 15.485 1.00 89.94 86 GLU A N 1
ATOM 713 C CA . GLU A 1 86 ? -5.165 10.582 16.927 1.00 89.94 86 GLU A CA 1
ATOM 714 C C . GLU A 1 86 ? -6.351 11.478 17.295 1.00 89.94 86 GLU A C 1
ATOM 716 O O . GLU A 1 86 ? -7.080 11.220 18.259 1.00 89.94 86 GLU A O 1
ATOM 721 N N . ARG A 1 87 ? -6.587 12.526 16.495 1.00 88.69 87 ARG A N 1
ATOM 722 C CA . ARG A 1 87 ? -7.736 13.416 16.674 1.00 88.69 87 ARG A CA 1
ATOM 723 C C . ARG A 1 87 ? -9.049 12.658 16.517 1.00 88.69 87 ARG A C 1
ATOM 725 O O . ARG A 1 87 ? -9.983 12.912 17.271 1.00 88.69 87 ARG A O 1
ATOM 732 N N . SER A 1 88 ? -9.117 11.751 15.546 1.00 84.12 88 SER A N 1
ATOM 733 C CA . SER A 1 88 ? -10.322 10.962 15.294 1.00 84.12 88 SER A CA 1
ATOM 734 C C . SER A 1 88 ? -10.583 9.956 16.418 1.00 84.12 88 SER A C 1
ATOM 736 O O . SER A 1 88 ? -11.717 9.847 16.867 1.00 84.12 88 SER A O 1
ATOM 738 N N . ALA A 1 89 ? -9.538 9.314 16.950 1.00 81.50 89 ALA A N 1
ATOM 739 C CA . ALA A 1 89 ? -9.641 8.388 18.080 1.00 81.50 89 ALA A CA 1
ATOM 740 C C . ALA A 1 89 ? -10.010 9.076 19.409 1.00 81.50 89 ALA A C 1
ATOM 742 O O . ALA A 1 89 ? -10.618 8.464 20.287 1.00 81.50 89 ALA A O 1
ATOM 743 N N . SER A 1 90 ? -9.643 10.351 19.575 1.00 81.69 90 SER A N 1
ATOM 744 C CA . SER A 1 90 ? -9.942 11.123 20.790 1.00 81.69 90 SER A CA 1
ATOM 745 C C . SER A 1 90 ? -11.392 11.619 20.850 1.00 81.69 90 SER A C 1
ATOM 747 O O . SER A 1 90 ? -11.915 11.878 21.937 1.00 81.69 90 SER A O 1
ATOM 749 N N . ASP A 1 91 ? -12.054 11.763 19.702 1.00 80.88 91 ASP A N 1
ATOM 750 C CA . ASP A 1 91 ? -13.409 12.302 19.611 1.00 80.88 91 ASP A CA 1
ATOM 751 C C . ASP A 1 91 ? -14.468 11.203 19.785 1.00 80.88 91 ASP A C 1
ATOM 753 O O . ASP A 1 91 ? -15.105 10.756 18.832 1.00 80.88 91 ASP A O 1
ATOM 757 N N . LYS A 1 92 ? -14.691 10.799 21.043 1.00 70.94 92 LYS A N 1
ATOM 758 C CA . LYS A 1 92 ? -15.688 9.780 21.435 1.00 70.94 92 LYS A CA 1
ATOM 759 C C . LYS A 1 92 ? -17.135 10.133 21.074 1.00 70.94 92 LYS A C 1
ATOM 761 O O . LYS A 1 92 ? -18.028 9.317 21.277 1.00 70.94 92 LYS A O 1
ATOM 766 N N . THR A 1 93 ? -17.390 11.361 20.622 1.00 73.00 93 THR A N 1
ATOM 767 C CA . THR A 1 93 ? -18.734 11.817 20.247 1.00 73.00 93 THR A CA 1
ATOM 768 C C . THR A 1 93 ? -19.058 11.555 18.781 1.00 73.00 93 THR A C 1
ATOM 770 O O . THR A 1 93 ? -20.219 11.673 18.385 1.00 73.00 93 THR A O 1
ATOM 773 N N . ARG A 1 94 ? -18.057 11.190 17.968 1.00 69.12 94 ARG A N 1
ATOM 774 C CA . ARG A 1 94 ? -18.263 10.908 16.550 1.00 69.12 94 ARG A CA 1
ATOM 775 C C . ARG A 1 94 ? -18.840 9.513 16.337 1.00 69.12 94 ARG A C 1
ATOM 777 O O . ARG A 1 94 ? -18.404 8.567 16.988 1.00 69.12 94 ARG A O 1
ATOM 784 N N . PRO A 1 95 ? -19.780 9.367 15.388 1.00 69.25 95 PRO A N 1
ATOM 785 C CA . PRO A 1 95 ? -20.193 8.051 14.944 1.00 69.25 95 PRO A CA 1
ATOM 786 C C . PRO A 1 95 ? -19.014 7.315 14.282 1.00 69.25 95 PRO A C 1
ATOM 788 O O . PRO A 1 95 ? -18.066 7.962 13.815 1.00 69.25 95 PRO A O 1
ATOM 791 N N . PRO A 1 96 ? -19.096 5.977 14.188 1.00 68.19 96 PRO A N 1
ATOM 792 C CA . PRO A 1 96 ? -18.140 5.167 13.446 1.00 68.19 96 PRO A CA 1
ATOM 793 C C . PRO A 1 96 ? -17.896 5.734 12.046 1.00 68.19 96 PRO A C 1
ATOM 795 O O . PRO A 1 96 ? -18.845 5.960 11.291 1.00 68.19 96 PRO A O 1
ATOM 798 N N . GLN A 1 97 ? -16.634 5.974 11.692 1.00 72.50 97 GLN A N 1
ATOM 799 C CA . GLN A 1 97 ? -16.303 6.611 10.421 1.00 72.50 97 GLN A CA 1
ATOM 800 C C . GLN A 1 97 ? -16.018 5.564 9.345 1.00 72.50 97 GLN A C 1
ATOM 802 O O . GLN A 1 97 ? -15.115 4.740 9.474 1.00 72.50 97 GLN A O 1
ATOM 807 N N . GLN A 1 98 ? -16.737 5.644 8.228 1.00 81.94 98 GLN A N 1
ATOM 808 C CA . GLN A 1 98 ? -16.372 4.905 7.024 1.00 81.94 98 GLN A CA 1
ATOM 809 C C . GLN A 1 98 ? -15.268 5.683 6.305 1.00 81.94 98 GLN A C 1
ATOM 811 O O . GLN A 1 98 ? -15.494 6.794 5.822 1.00 81.94 98 GLN A O 1
ATOM 816 N N . ARG A 1 99 ? -14.057 5.121 6.262 1.00 86.69 99 ARG A N 1
ATOM 817 C CA . ARG A 1 99 ? -12.874 5.763 5.674 1.00 86.69 99 ARG A CA 1
ATOM 818 C C . ARG A 1 99 ? -12.336 4.931 4.515 1.00 86.69 99 ARG A C 1
ATOM 820 O O . ARG A 1 99 ? -12.081 3.740 4.672 1.00 86.69 99 ARG A O 1
ATOM 827 N N . LEU A 1 100 ? -12.097 5.564 3.369 1.00 87.94 100 LEU A N 1
ATOM 828 C CA . LEU A 1 100 ? -11.321 4.982 2.274 1.00 87.94 100 LEU A CA 1
ATOM 829 C C . LEU A 1 100 ? -9.965 5.680 2.200 1.00 87.94 100 LEU A C 1
ATOM 831 O O . LEU A 1 100 ? -9.886 6.854 1.844 1.00 87.94 100 LEU A O 1
ATOM 835 N N . PHE A 1 101 ? -8.899 4.947 2.517 1.00 89.75 101 PHE A N 1
ATOM 836 C CA . PHE A 1 101 ? -7.531 5.432 2.363 1.00 89.75 101 PHE A CA 1
ATOM 837 C C . PHE A 1 101 ? -7.007 5.115 0.963 1.00 89.75 101 PHE A C 1
ATOM 839 O O . PHE A 1 101 ? -7.030 3.967 0.519 1.00 89.75 101 PHE A O 1
ATOM 846 N N . LEU A 1 102 ? -6.496 6.136 0.282 1.00 88.81 102 LEU A N 1
ATOM 847 C CA . LEU A 1 102 ? -5.799 6.012 -0.989 1.00 88.81 102 LEU A CA 1
ATOM 848 C C . LEU A 1 102 ? -4.307 6.186 -0.729 1.00 88.81 102 LEU A C 1
ATOM 850 O O . LEU A 1 102 ? -3.870 7.259 -0.314 1.00 88.81 102 LEU A O 1
ATOM 854 N N . LEU A 1 103 ? -3.539 5.127 -0.979 1.00 88.25 103 LEU A N 1
ATOM 855 C CA . LEU A 1 103 ? -2.086 5.119 -0.860 1.00 88.25 103 LEU A CA 1
ATOM 856 C C . LEU A 1 103 ? -1.467 4.918 -2.236 1.00 88.25 103 LEU A C 1
ATOM 858 O O . LEU A 1 103 ? -1.661 3.871 -2.853 1.00 88.25 103 LEU A O 1
ATOM 862 N N . GLU A 1 104 ? -0.702 5.897 -2.706 1.00 82.69 104 GLU A N 1
ATOM 863 C CA . GLU A 1 104 ? 0.044 5.743 -3.960 1.00 82.69 104 GLU A CA 1
ATOM 864 C C . GLU A 1 104 ? 1.423 5.107 -3.742 1.00 82.69 104 GLU A C 1
ATOM 866 O O . GLU A 1 104 ? 1.929 4.380 -4.592 1.00 82.69 104 GLU A O 1
ATOM 871 N N . ASP A 1 105 ? 2.008 5.353 -2.571 1.00 85.44 105 ASP A N 1
ATOM 872 C CA . ASP A 1 105 ? 3.354 4.941 -2.198 1.00 85.44 105 ASP A CA 1
ATOM 873 C C . ASP A 1 105 ? 3.353 4.296 -0.810 1.00 85.44 105 ASP A C 1
ATOM 875 O O . ASP A 1 105 ? 2.565 4.652 0.066 1.00 85.44 105 ASP A O 1
ATOM 879 N N . LEU A 1 106 ? 4.277 3.359 -0.593 1.00 90.31 106 LEU A N 1
ATOM 880 C CA . LEU A 1 106 ? 4.454 2.663 0.681 1.00 90.31 106 LEU A CA 1
ATOM 881 C C . LEU A 1 106 ? 5.714 3.165 1.393 1.00 90.31 106 LEU A C 1
ATOM 883 O O . LEU A 1 106 ? 6.749 2.492 1.421 1.00 90.31 106 LEU A O 1
ATOM 887 N N . SER A 1 107 ? 5.640 4.379 1.940 1.00 93.38 107 SER A N 1
ATOM 888 C CA . SER A 1 107 ? 6.705 4.905 2.795 1.00 93.38 107 SER A CA 1
ATOM 889 C C . SER A 1 107 ? 6.669 4.240 4.175 1.00 93.38 107 SER A C 1
ATOM 891 O O . SER A 1 107 ? 5.596 3.914 4.691 1.00 93.38 107 SER A O 1
ATOM 893 N N . LEU A 1 108 ? 7.839 4.043 4.785 1.00 94.25 108 LEU A N 1
ATOM 894 C CA . LEU A 1 108 ? 7.950 3.390 6.090 1.00 94.25 108 LEU A CA 1
ATOM 895 C C . LEU A 1 108 ? 7.102 4.091 7.159 1.00 94.25 108 LEU A C 1
ATOM 897 O O . LEU A 1 108 ? 6.342 3.431 7.861 1.00 94.25 108 LEU A O 1
ATOM 901 N N . ASN A 1 109 ? 7.178 5.420 7.251 1.00 94.88 109 ASN A N 1
ATOM 902 C CA . ASN A 1 109 ? 6.534 6.134 8.350 1.00 94.88 109 ASN A CA 1
ATOM 903 C C . ASN A 1 109 ? 5.005 6.122 8.219 1.00 94.88 109 ASN A C 1
ATOM 905 O O . ASN A 1 109 ? 4.311 6.018 9.226 1.00 94.88 109 ASN A O 1
ATOM 909 N N . SER A 1 110 ? 4.467 6.171 6.996 1.00 93.88 110 SER A N 1
ATOM 910 C CA . SER A 1 110 ? 3.020 6.058 6.777 1.00 93.88 110 SER A CA 1
ATOM 911 C C . SER A 1 110 ? 2.517 4.635 7.027 1.00 93.88 110 SER A C 1
ATOM 913 O O . SER A 1 110 ? 1.442 4.469 7.600 1.00 93.88 110 SER A O 1
ATOM 915 N N . ILE A 1 111 ? 3.307 3.610 6.672 1.00 93.56 111 ILE A N 1
ATOM 916 C CA . ILE A 1 111 ? 3.005 2.210 7.011 1.00 93.56 111 ILE A CA 1
ATOM 917 C C . ILE A 1 111 ? 2.974 2.003 8.523 1.00 93.56 111 ILE A C 1
ATOM 919 O O . ILE A 1 111 ? 2.059 1.353 9.016 1.00 93.56 111 ILE A O 1
ATOM 923 N N . GLU A 1 112 ? 3.947 2.539 9.259 1.00 93.88 112 GLU A N 1
ATOM 924 C CA . GLU A 1 112 ? 3.967 2.440 10.720 1.00 93.88 112 GLU A CA 1
ATOM 925 C C . GLU A 1 112 ? 2.758 3.127 11.345 1.00 93.88 112 GLU A C 1
ATOM 927 O O . GLU A 1 112 ? 2.110 2.526 12.191 1.00 93.88 112 GLU A O 1
ATOM 932 N N . VAL A 1 113 ? 2.430 4.349 10.909 1.00 94.06 113 VAL A N 1
ATOM 933 C CA . VAL A 1 113 ? 1.287 5.104 11.440 1.00 94.06 113 VAL A CA 1
ATOM 934 C C . VAL A 1 113 ? -0.026 4.369 11.183 1.00 94.06 113 VAL A C 1
ATOM 936 O O . VAL A 1 113 ? -0.784 4.144 12.119 1.00 94.06 113 VAL A O 1
ATOM 939 N N . LEU A 1 114 ? -0.297 3.955 9.943 1.00 92.25 114 LEU A N 1
ATOM 940 C CA . LEU A 1 114 ? -1.531 3.231 9.619 1.00 92.25 114 LEU A CA 1
ATOM 941 C C . LEU A 1 114 ? -1.569 1.859 10.287 1.00 92.25 114 LEU A C 1
ATOM 943 O O . LEU A 1 114 ? -2.588 1.463 10.838 1.00 92.25 114 LEU A O 1
ATOM 947 N N . GLY A 1 115 ? -0.452 1.140 10.247 1.00 90.56 115 GLY A N 1
ATOM 948 C CA . GLY A 1 115 ? -0.317 -0.187 10.822 1.00 90.56 115 GLY A CA 1
ATOM 949 C C . GLY A 1 115 ? -0.528 -0.215 12.328 1.00 90.56 115 GLY A C 1
ATOM 950 O O . GLY A 1 115 ? -1.274 -1.057 12.821 1.00 90.56 115 GLY A O 1
ATOM 951 N N . SER A 1 116 ? 0.085 0.716 13.061 1.00 90.12 116 SER A N 1
ATOM 952 C CA . SER A 1 116 ? -0.039 0.770 14.517 1.00 90.12 116 SER A CA 1
ATOM 953 C C . SER A 1 116 ? -1.400 1.309 14.954 1.00 90.12 116 SER A C 1
ATOM 955 O O . SER A 1 116 ? -2.014 0.727 15.845 1.00 90.12 116 SER A O 1
ATOM 957 N N . GLN A 1 117 ? -1.889 2.383 14.322 1.00 88.69 117 GLN A N 1
ATOM 958 C CA . GLN A 1 117 ? -3.128 3.054 14.734 1.00 88.69 117 GLN A CA 1
ATOM 959 C C . GLN A 1 117 ? -4.377 2.275 14.317 1.00 88.69 117 GLN A C 1
ATOM 961 O O . GLN A 1 117 ? -5.318 2.178 15.093 1.00 88.69 117 GLN A O 1
ATOM 966 N N . LEU A 1 118 ? -4.370 1.677 13.121 1.00 85.88 118 LEU A N 1
ATOM 967 C CA . LEU A 1 118 ? -5.495 0.893 12.602 1.00 85.88 118 LEU A CA 1
ATOM 968 C C . LEU A 1 118 ? -5.277 -0.615 12.767 1.00 85.88 118 LEU A C 1
ATOM 970 O O . LEU A 1 118 ? -6.060 -1.397 12.260 1.00 85.88 118 LEU A O 1
ATOM 974 N N . ARG A 1 119 ? -4.206 -1.074 13.428 1.00 83.00 119 ARG A N 1
ATOM 975 C CA . ARG A 1 119 ? -3.911 -2.513 13.630 1.00 83.00 119 ARG A CA 1
ATOM 976 C C . ARG A 1 119 ? -3.869 -3.333 12.327 1.00 83.00 119 ARG A C 1
ATOM 978 O O . ARG A 1 119 ? -4.158 -4.533 12.324 1.00 83.00 119 ARG A O 1
ATOM 985 N N . ILE A 1 120 ? -3.492 -2.707 11.212 1.00 83.81 120 ILE A N 1
ATOM 986 C CA . ILE A 1 120 ? -3.377 -3.381 9.914 1.00 83.81 120 ILE A CA 1
ATOM 987 C C . ILE A 1 120 ? -2.178 -4.333 9.976 1.00 83.81 120 ILE A C 1
ATOM 989 O O . ILE A 1 120 ? -1.085 -3.893 10.318 1.00 83.81 120 ILE A O 1
ATOM 993 N N . PRO A 1 121 ? -2.310 -5.625 9.629 1.00 83.50 121 PRO A N 1
ATOM 994 C CA . PRO A 1 121 ? -1.189 -6.549 9.713 1.00 83.50 121 PRO A CA 1
ATOM 995 C C . PRO A 1 121 ? -0.086 -6.162 8.714 1.00 83.50 121 PRO A C 1
ATOM 997 O O . PRO A 1 121 ? -0.392 -5.889 7.552 1.00 83.50 121 PRO A O 1
ATOM 1000 N N . PRO A 1 122 ? 1.206 -6.244 9.080 1.00 85.56 122 PRO A N 1
ATOM 1001 C CA . PRO A 1 122 ? 2.301 -5.910 8.168 1.00 85.56 122 PRO A CA 1
ATOM 1002 C C . PRO A 1 122 ? 2.246 -6.643 6.811 1.00 85.56 122 PRO A C 1
ATOM 1004 O O . PRO A 1 122 ? 2.617 -6.089 5.770 1.00 85.56 122 PRO A O 1
ATOM 1007 N N . SER A 1 123 ? 1.738 -7.881 6.795 1.00 82.00 123 SER A N 1
ATOM 1008 C CA . SER A 1 123 ? 1.593 -8.698 5.580 1.00 82.00 123 SER A CA 1
ATOM 1009 C C . SER A 1 123 ? 0.655 -8.080 4.553 1.00 82.00 123 SER A C 1
ATOM 1011 O O . SER A 1 123 ? 0.836 -8.317 3.359 1.00 82.00 123 SER A O 1
ATOM 1013 N N . PHE A 1 124 ? -0.294 -7.251 4.994 1.00 83.38 124 PHE A N 1
ATOM 1014 C CA . PHE A 1 124 ? -1.148 -6.462 4.118 1.00 83.38 124 PHE A CA 1
ATOM 1015 C C . PHE A 1 124 ? -0.303 -5.561 3.215 1.00 83.38 124 PHE A C 1
ATOM 1017 O O . PHE A 1 124 ? -0.411 -5.639 1.992 1.00 83.38 124 PHE A O 1
ATOM 1024 N N . PHE A 1 125 ? 0.596 -4.758 3.788 1.00 87.50 125 PHE A N 1
ATOM 1025 C CA . PHE A 1 125 ? 1.449 -3.850 3.019 1.00 87.50 125 PHE A CA 1
ATOM 1026 C C . PHE A 1 125 ? 2.448 -4.610 2.143 1.00 87.50 125 PHE A C 1
ATOM 1028 O O . PHE A 1 125 ? 2.622 -4.269 0.974 1.00 87.50 125 PHE A O 1
ATOM 1035 N N . GLY A 1 126 ? 3.028 -5.701 2.656 1.00 86.50 126 GLY A N 1
ATOM 1036 C CA . GLY A 1 126 ? 3.917 -6.562 1.870 1.00 86.50 126 GLY A CA 1
ATOM 1037 C C . GLY A 1 126 ? 3.240 -7.148 0.626 1.00 86.50 126 GLY A C 1
ATOM 1038 O O . GLY A 1 126 ? 3.829 -7.160 -0.457 1.00 86.50 126 GLY A O 1
ATOM 1039 N N . ALA A 1 127 ? 1.973 -7.556 0.745 1.00 80.56 127 ALA A N 1
ATOM 1040 C CA . ALA A 1 127 ? 1.183 -8.065 -0.373 1.00 80.56 127 ALA A CA 1
ATOM 1041 C C . ALA A 1 127 ? 0.841 -6.992 -1.423 1.00 80.56 127 ALA A C 1
ATOM 1043 O O . ALA A 1 127 ? 0.657 -7.340 -2.592 1.00 80.56 127 ALA A O 1
ATOM 1044 N N . HIS A 1 128 ? 0.775 -5.715 -1.028 1.00 82.06 128 HIS A N 1
ATOM 1045 C CA . HIS A 1 128 ? 0.576 -4.580 -1.939 1.00 82.06 128 HIS A CA 1
ATOM 1046 C C . HIS A 1 128 ? 1.873 -4.054 -2.530 1.00 82.06 128 HIS A C 1
ATOM 1048 O O . HIS A 1 128 ? 1.849 -3.433 -3.587 1.00 82.06 128 HIS A O 1
ATOM 1054 N N . TRP A 1 129 ? 3.013 -4.289 -1.890 1.00 87.25 129 TRP A N 1
ATOM 1055 C CA . TRP A 1 129 ? 4.288 -3.842 -2.428 1.00 87.25 129 TRP A CA 1
ATOM 1056 C C . TRP A 1 129 ? 4.673 -4.596 -3.708 1.00 87.25 129 TRP A C 1
ATOM 1058 O O . TRP A 1 129 ? 5.202 -3.987 -4.637 1.00 87.25 129 TRP A O 1
ATOM 1068 N N . ALA A 1 130 ? 4.370 -5.896 -3.783 1.00 82.19 130 ALA A N 1
ATOM 1069 C CA . ALA A 1 130 ? 4.705 -6.748 -4.924 1.00 82.19 130 ALA A CA 1
ATOM 1070 C C . ALA A 1 130 ? 3.941 -6.368 -6.204 1.00 82.19 130 ALA A C 1
ATOM 1072 O O . ALA A 1 130 ? 2.778 -5.968 -6.146 1.00 82.19 130 ALA A O 1
ATOM 1073 N N . ASP A 1 131 ? 4.595 -6.529 -7.356 1.00 80.94 131 ASP A N 1
ATOM 1074 C CA . ASP A 1 131 ? 4.017 -6.227 -8.665 1.00 80.94 131 ASP A CA 1
ATOM 1075 C C . ASP A 1 131 ? 2.902 -7.231 -9.019 1.00 80.94 131 ASP A C 1
ATOM 1077 O O . ASP A 1 131 ? 3.167 -8.443 -9.015 1.00 80.94 131 ASP A O 1
ATOM 1081 N N . PRO A 1 132 ? 1.677 -6.769 -9.346 1.00 77.88 132 PRO A N 1
ATOM 1082 C CA . PRO A 1 132 ? 0.577 -7.652 -9.712 1.00 77.88 132 PRO A CA 1
ATOM 1083 C C . PRO A 1 132 ? 0.804 -8.507 -10.957 1.00 77.88 132 PRO A C 1
ATOM 1085 O O . PRO A 1 132 ? 0.119 -9.510 -11.139 1.00 77.88 132 PRO A O 1
ATOM 1088 N N . THR A 1 133 ? 1.765 -8.130 -11.798 1.00 76.19 133 THR A N 1
ATOM 1089 C CA . THR A 1 133 ? 2.161 -8.900 -12.985 1.00 76.19 133 THR A CA 1
ATOM 1090 C C . THR A 1 133 ? 3.021 -10.112 -12.648 1.00 76.19 133 THR A C 1
ATOM 1092 O O . THR A 1 133 ? 3.171 -11.010 -13.479 1.00 76.19 133 THR A O 1
ATOM 1095 N N . THR A 1 134 ? 3.603 -10.169 -11.444 1.00 74.94 134 THR A N 1
ATOM 1096 C CA . THR A 1 134 ? 4.442 -11.308 -11.072 1.00 74.94 134 THR A CA 1
ATOM 1097 C C . THR A 1 134 ? 3.605 -12.582 -10.952 1.00 74.94 134 THR A C 1
ATOM 1099 O O . THR A 1 134 ? 2.534 -12.556 -10.343 1.00 74.94 134 THR A O 1
ATOM 1102 N N . PRO A 1 135 ? 4.102 -13.742 -11.423 1.00 68.19 135 PRO A N 1
ATOM 1103 C CA . PRO A 1 135 ? 3.417 -15.018 -11.213 1.00 68.19 135 PRO A CA 1
ATOM 1104 C C . PRO A 1 135 ? 3.130 -15.275 -9.726 1.00 68.19 135 PRO A C 1
ATOM 1106 O O . PRO A 1 135 ? 2.089 -15.810 -9.365 1.00 68.19 135 PRO A O 1
ATOM 1109 N N . THR A 1 136 ? 4.032 -14.826 -8.848 1.00 67.25 136 THR A N 1
ATOM 1110 C CA . THR A 1 136 ? 3.944 -14.931 -7.385 1.00 67.25 136 THR A CA 1
ATOM 1111 C C . THR A 1 136 ? 2.913 -14.020 -6.736 1.00 67.25 136 THR A C 1
ATOM 1113 O O . THR A 1 136 ? 2.627 -14.214 -5.551 1.00 67.25 136 THR A O 1
ATOM 1116 N N . PHE A 1 137 ? 2.308 -13.092 -7.483 1.00 66.31 137 PHE A N 1
ATOM 1117 C CA . PHE A 1 137 ? 1.316 -12.169 -6.950 1.00 66.31 137 PHE A CA 1
ATOM 1118 C C . PHE A 1 137 ? 0.146 -12.911 -6.303 1.00 66.31 137 PHE A C 1
ATOM 1120 O O . PHE A 1 137 ? -0.177 -12.653 -5.141 1.00 66.31 137 PHE A O 1
ATOM 1127 N N . ASN A 1 138 ? -0.418 -13.903 -6.999 1.00 62.62 138 ASN A N 1
ATOM 1128 C CA . ASN A 1 138 ? -1.536 -14.700 -6.491 1.00 62.62 138 ASN A CA 1
ATOM 1129 C C . ASN A 1 138 ? -1.085 -15.826 -5.545 1.00 62.62 138 ASN A C 1
ATOM 1131 O O . ASN A 1 138 ? -1.800 -16.134 -4.593 1.00 62.62 138 ASN A O 1
ATOM 1135 N N . TYR A 1 139 ? 0.118 -16.386 -5.737 1.00 56.38 139 TYR A N 1
ATOM 1136 C CA . TYR A 1 139 ? 0.616 -17.520 -4.940 1.00 56.38 139 TYR A CA 1
ATOM 1137 C C . TYR A 1 139 ? 0.849 -17.192 -3.458 1.00 56.38 139 TYR A C 1
ATOM 1139 O O . TYR A 1 139 ? 0.918 -18.108 -2.645 1.00 56.38 139 TYR A O 1
ATOM 1147 N N . ARG A 1 140 ? 0.958 -15.908 -3.085 1.00 56.28 140 ARG A N 1
ATOM 1148 C CA . ARG A 1 140 ? 1.182 -15.503 -1.686 1.00 56.28 140 ARG A CA 1
ATOM 1149 C C . ARG A 1 140 ? -0.054 -15.052 -0.910 1.00 56.28 140 ARG A C 1
ATOM 1151 O O . ARG A 1 140 ? 0.104 -14.814 0.283 1.00 56.28 140 ARG A O 1
ATOM 1158 N N . ASN A 1 141 ? -1.244 -14.957 -1.522 1.00 59.66 141 ASN A N 1
ATOM 1159 C CA . ASN A 1 141 ? -2.516 -14.918 -0.778 1.00 59.66 141 ASN A CA 1
ATOM 1160 C C . ASN A 1 141 ? -3.763 -14.818 -1.675 1.00 59.66 141 ASN A C 1
ATOM 1162 O O . ASN A 1 141 ? -4.096 -13.718 -2.134 1.00 59.66 141 ASN A O 1
ATOM 1166 N N . PRO A 1 142 ? -4.516 -15.904 -1.861 1.00 46.16 142 PRO A N 1
ATOM 1167 C CA . PRO A 1 142 ? -5.916 -15.821 -2.213 1.00 46.16 142 PRO A CA 1
ATOM 1168 C C . PRO A 1 142 ? -6.715 -16.285 -0.987 1.00 46.16 142 PRO A C 1
ATOM 1170 O O . PRO A 1 142 ? -6.808 -17.475 -0.711 1.00 46.16 142 PRO A O 1
ATOM 1173 N N . PHE A 1 143 ? -7.298 -15.345 -0.243 1.00 48.69 143 PHE A N 1
ATOM 1174 C CA . PHE A 1 143 ? -8.357 -15.621 0.742 1.00 48.69 143 PHE A CA 1
ATOM 1175 C C . PHE A 1 143 ? -7.981 -16.277 2.082 1.00 48.69 143 PHE A C 1
ATOM 1177 O O . PHE A 1 143 ? -8.881 -16.791 2.750 1.00 48.69 143 PHE A O 1
ATOM 1184 N N . CYS A 1 144 ? -6.732 -16.216 2.565 1.00 47.47 144 CYS A N 1
ATOM 1185 C CA . CYS A 1 144 ? -6.540 -16.480 3.995 1.00 47.47 144 CYS A CA 1
ATOM 1186 C C . CYS A 1 144 ? -7.177 -15.335 4.788 1.00 47.47 144 CYS A C 1
ATOM 1188 O O . CYS A 1 144 ? -6.623 -14.240 4.889 1.00 47.47 144 CYS A O 1
ATOM 1190 N N . ARG A 1 145 ? -8.365 -15.605 5.337 1.00 48.16 145 ARG A N 1
ATOM 1191 C CA . ARG A 1 145 ? -8.941 -14.881 6.469 1.00 48.16 145 ARG A CA 1
ATOM 1192 C C . ARG A 1 145 ? -7.871 -14.827 7.561 1.00 48.16 145 ARG A C 1
ATOM 1194 O O . ARG A 1 145 ? -7.639 -15.818 8.247 1.00 48.16 145 ARG A O 1
ATOM 1201 N N . TYR A 1 146 ? -7.161 -13.703 7.667 1.00 50.97 146 TYR A N 1
ATOM 1202 C CA . TYR A 1 146 ? -6.200 -13.482 8.754 1.00 50.97 146 TYR A CA 1
ATOM 1203 C C . TYR A 1 146 ? -6.922 -13.411 10.110 1.00 50.97 146 TYR A C 1
ATOM 1205 O O . TYR A 1 146 ? -6.323 -13.701 11.141 1.00 50.97 146 TYR A O 1
ATOM 1213 N N . SER A 1 147 ? -8.219 -13.104 10.087 1.00 54.12 147 SER A N 1
ATOM 1214 C CA . SER A 1 147 ? -9.176 -13.253 11.181 1.00 54.12 147 SER A CA 1
ATOM 1215 C C . SER A 1 147 ? -10.515 -13.744 10.615 1.00 54.12 147 SER A C 1
ATOM 1217 O O . SER A 1 147 ? -10.710 -13.743 9.397 1.00 54.12 147 SER A O 1
ATOM 1219 N N . LYS A 1 148 ? -11.455 -14.168 11.472 1.00 55.09 148 LYS A N 1
ATOM 1220 C CA . LYS A 1 148 ? -12.825 -14.516 11.041 1.00 55.09 148 LYS A CA 1
ATOM 1221 C C . LYS A 1 148 ? -13.512 -13.365 10.286 1.00 55.09 148 LYS A C 1
ATOM 1223 O O . LYS A 1 148 ? -14.382 -13.638 9.457 1.00 55.09 148 LYS A O 1
ATOM 1228 N N . ASP A 1 149 ? -13.035 -12.142 10.495 1.00 54.38 149 ASP A N 1
ATOM 1229 C CA . ASP A 1 149 ? -13.774 -10.913 10.225 1.00 54.38 149 ASP A CA 1
ATOM 1230 C C . ASP A 1 149 ? -13.077 -9.997 9.202 1.00 54.38 149 ASP A C 1
ATOM 1232 O O . ASP A 1 149 ? -13.696 -9.088 8.663 1.00 54.38 149 ASP A O 1
ATOM 1236 N N . GLY A 1 150 ? -11.827 -10.290 8.822 1.00 55.81 150 GLY A N 1
ATOM 1237 C CA . GLY A 1 150 ? -11.080 -9.563 7.792 1.00 55.81 150 GLY A CA 1
ATOM 1238 C C . GLY A 1 150 ? -10.770 -10.420 6.564 1.00 55.81 150 GLY A C 1
ATOM 1239 O O . GLY A 1 150 ? -10.334 -11.569 6.678 1.00 55.81 150 GLY A O 1
ATOM 1240 N N . PHE A 1 151 ? -10.932 -9.861 5.363 1.00 57.38 151 PHE A N 1
ATOM 1241 C CA . PHE A 1 151 ? -10.499 -10.507 4.124 1.00 57.38 151 PHE A CA 1
ATOM 1242 C C . PHE A 1 151 ? -9.702 -9.543 3.252 1.00 57.38 151 PHE A C 1
ATOM 1244 O O . PHE A 1 151 ? -10.041 -8.374 3.130 1.00 57.38 151 PHE A O 1
ATOM 1251 N N . ILE A 1 152 ? -8.670 -10.063 2.592 1.00 59.81 152 ILE A N 1
ATOM 1252 C CA . ILE A 1 152 ? -7.911 -9.337 1.578 1.00 59.81 152 ILE A CA 1
ATOM 1253 C C . ILE A 1 152 ? -8.366 -9.866 0.219 1.00 59.81 152 ILE A C 1
ATOM 1255 O O . ILE A 1 152 ? -8.051 -10.997 -0.154 1.00 59.81 152 ILE A O 1
ATOM 1259 N N . ILE A 1 153 ? -9.112 -9.053 -0.524 1.00 60.28 153 ILE A N 1
ATOM 1260 C CA . ILE A 1 153 ? -9.368 -9.295 -1.945 1.00 60.28 153 ILE A CA 1
ATOM 1261 C C . ILE A 1 153 ? -8.330 -8.501 -2.718 1.00 60.28 153 ILE A C 1
ATOM 1263 O O . ILE A 1 153 ? -8.331 -7.289 -2.594 1.00 60.28 153 ILE A O 1
ATOM 1267 N N . ARG A 1 154 ? -7.500 -9.160 -3.533 1.00 62.66 154 ARG A N 1
ATOM 1268 C CA . ARG A 1 154 ? -6.600 -8.494 -4.483 1.00 62.66 154 ARG A CA 1
ATOM 1269 C C . ARG A 1 154 ? -7.113 -8.726 -5.892 1.00 62.66 154 ARG A C 1
ATOM 1271 O O . ARG A 1 154 ? -7.016 -9.841 -6.396 1.00 62.66 154 ARG A O 1
ATOM 1278 N N . TYR A 1 155 ? -7.635 -7.680 -6.525 1.00 64.31 155 TYR A N 1
ATOM 1279 C CA . TYR A 1 155 ? -7.932 -7.713 -7.955 1.00 64.31 155 TYR A CA 1
ATOM 1280 C C . TYR A 1 155 ? -6.890 -6.908 -8.720 1.00 64.31 155 TYR A C 1
ATOM 1282 O O . TYR A 1 155 ? -6.771 -5.709 -8.456 1.00 64.31 155 TYR A O 1
ATOM 1290 N N . PRO A 1 156 ? -6.162 -7.529 -9.669 1.00 66.06 156 PRO A N 1
ATOM 1291 C CA . PRO A 1 156 ? -5.438 -6.773 -10.669 1.00 66.06 156 PRO A CA 1
ATOM 1292 C C . PRO A 1 156 ? -6.460 -6.054 -11.553 1.00 66.06 156 PRO A C 1
ATOM 1294 O O . PRO A 1 156 ? -7.216 -6.691 -12.283 1.00 66.06 156 PRO A O 1
ATOM 1297 N N . SER A 1 157 ? -6.499 -4.728 -11.476 1.00 69.25 157 SER A N 1
ATOM 1298 C CA . SER A 1 157 ? -7.210 -3.907 -12.460 1.00 69.25 157 SER A CA 1
ATOM 1299 C C . SER A 1 157 ? -6.208 -3.310 -13.433 1.00 69.25 157 SER A C 1
ATOM 1301 O O . SER A 1 157 ? -5.134 -2.881 -13.007 1.00 69.25 157 SER A O 1
ATOM 1303 N N . THR A 1 158 ? -6.551 -3.291 -14.720 1.00 70.81 158 THR A N 1
ATOM 1304 C CA . THR A 1 158 ? -5.716 -2.703 -15.768 1.00 70.81 158 THR A CA 1
ATOM 1305 C C . THR A 1 158 ? -6.270 -1.353 -16.180 1.00 70.81 158 THR A C 1
ATOM 1307 O O . THR A 1 158 ? -7.410 -1.283 -16.639 1.00 70.81 158 THR A O 1
ATOM 1310 N N . GLN A 1 159 ? -5.466 -0.300 -16.063 1.00 72.06 159 GLN A N 1
ATOM 1311 C CA . GLN A 1 159 ? -5.797 1.011 -16.622 1.00 72.06 159 GLN A CA 1
ATOM 1312 C C . GLN A 1 159 ? -4.941 1.262 -17.870 1.00 72.06 159 GLN A C 1
ATOM 1314 O O . GLN A 1 159 ? -3.732 1.006 -17.820 1.00 72.06 159 GLN A O 1
ATOM 1319 N N . PRO A 1 160 ? -5.531 1.728 -18.988 1.00 73.94 160 PRO A N 1
ATOM 1320 C CA . PRO A 1 160 ? -4.762 2.167 -20.144 1.00 73.94 160 PRO A CA 1
ATOM 1321 C C . PRO A 1 160 ? -3.816 3.305 -19.763 1.00 73.94 160 PRO A C 1
ATOM 1323 O O . PRO A 1 160 ? -4.214 4.254 -19.087 1.00 73.94 160 PRO A O 1
ATOM 1326 N N . LEU A 1 161 ? -2.573 3.229 -20.227 1.00 79.12 161 LEU A N 1
ATOM 1327 C CA . LEU A 1 161 ? -1.571 4.264 -20.018 1.00 79.12 161 LEU A CA 1
ATOM 1328 C C . LEU A 1 161 ? -0.985 4.737 -21.344 1.00 79.12 161 LEU A C 1
ATOM 1330 O O . LEU A 1 161 ? -0.734 3.951 -22.256 1.00 79.12 161 LEU A O 1
ATOM 1334 N N . HIS A 1 162 ? -0.703 6.036 -21.417 1.00 79.44 162 HIS A N 1
ATOM 1335 C CA . HIS A 1 162 ? 0.046 6.627 -22.517 1.00 79.44 162 HIS A CA 1
ATOM 1336 C C . HIS A 1 162 ? 1.488 6.892 -22.078 1.00 79.44 162 HIS A C 1
ATOM 1338 O O . HIS A 1 162 ? 1.731 7.668 -21.152 1.00 79.44 162 HIS A O 1
ATOM 1344 N N . ILE A 1 163 ? 2.452 6.272 -22.758 1.00 81.00 163 ILE A N 1
ATOM 1345 C CA . ILE A 1 163 ? 3.877 6.450 -22.472 1.00 81.00 163 ILE A CA 1
ATOM 1346 C C . ILE A 1 163 ? 4.456 7.444 -23.474 1.00 81.00 163 ILE A C 1
ATOM 1348 O O . ILE A 1 163 ? 4.558 7.159 -24.665 1.00 81.00 163 ILE A O 1
ATOM 1352 N N . SER A 1 164 ? 4.853 8.616 -22.980 1.00 83.00 164 SER A N 1
ATOM 1353 C CA . SER A 1 164 ? 5.609 9.587 -23.770 1.00 83.00 164 SER A CA 1
ATOM 1354 C C . SER A 1 164 ? 7.101 9.298 -23.614 1.00 83.00 164 SER A C 1
ATOM 1356 O O . SER A 1 164 ? 7.696 9.630 -22.590 1.00 83.00 164 SER A O 1
ATOM 1358 N N . ALA A 1 165 ? 7.695 8.630 -24.604 1.00 81.81 165 ALA A N 1
ATOM 1359 C CA . ALA A 1 165 ? 9.130 8.364 -24.666 1.00 81.81 165 ALA A CA 1
ATOM 1360 C C . ALA A 1 165 ? 9.705 8.911 -25.985 1.00 81.81 165 ALA A C 1
ATOM 1362 O O . ALA A 1 165 ? 9.045 8.783 -27.022 1.00 81.81 165 ALA A O 1
ATOM 1363 N N . PRO A 1 166 ? 10.917 9.500 -25.982 1.00 85.44 166 PRO A N 1
ATOM 1364 C CA . PRO A 1 166 ? 11.573 9.936 -27.209 1.00 85.44 166 PRO A CA 1
ATOM 1365 C C . PRO A 1 166 ? 11.715 8.790 -28.228 1.00 85.44 166 PRO A C 1
ATOM 1367 O O . PRO A 1 166 ? 11.904 7.633 -27.829 1.00 85.44 166 PRO A O 1
ATOM 1370 N N . PRO A 1 167 ? 11.680 9.082 -29.543 1.00 80.12 167 PRO A N 1
ATOM 1371 C CA . PRO A 1 167 ? 11.952 8.083 -30.572 1.00 80.12 167 PRO A CA 1
ATOM 1372 C C . PRO A 1 167 ? 13.292 7.377 -30.319 1.00 80.12 167 PRO A C 1
ATOM 1374 O O . PRO A 1 167 ? 14.302 8.027 -30.062 1.00 80.12 167 PRO A O 1
ATOM 1377 N N . GLY A 1 168 ? 13.298 6.042 -30.365 1.00 80.94 168 GLY A N 1
ATOM 1378 C CA . GLY A 1 168 ? 14.489 5.225 -30.090 1.00 80.94 168 GLY A CA 1
ATOM 1379 C C . GLY A 1 168 ? 14.747 4.899 -28.611 1.00 80.94 168 GLY A C 1
ATOM 1380 O O . GLY A 1 168 ? 15.653 4.125 -28.327 1.00 80.94 168 GLY A O 1
ATOM 1381 N N . GLN A 1 169 ? 13.944 5.425 -27.677 1.00 82.25 169 GLN A N 1
ATOM 1382 C CA . GLN A 1 169 ? 13.975 5.066 -26.246 1.00 82.25 169 GLN A CA 1
ATOM 1383 C C . GLN A 1 169 ? 12.716 4.302 -25.800 1.00 82.25 169 GLN A C 1
ATOM 1385 O O . GLN A 1 169 ? 12.403 4.222 -24.609 1.00 82.25 169 GLN A O 1
ATOM 1390 N N . GLN A 1 170 ? 11.958 3.762 -26.758 1.00 80.50 170 GLN A N 1
ATOM 1391 C CA . GLN A 1 170 ? 10.818 2.911 -26.449 1.00 80.50 170 GLN A CA 1
ATOM 1392 C C . GLN A 1 170 ? 11.317 1.559 -25.937 1.00 80.50 170 GLN A C 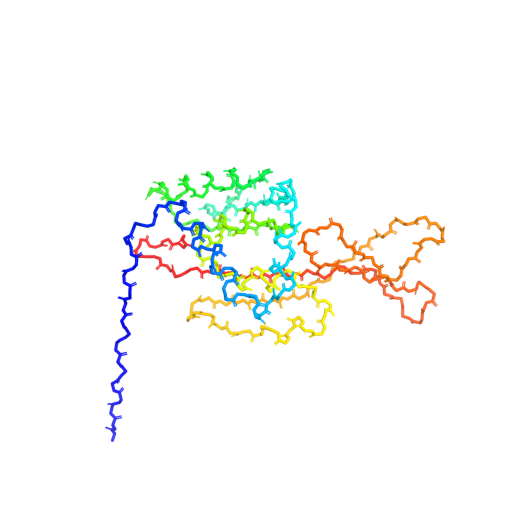1
ATOM 1394 O O . GLN A 1 170 ? 11.956 0.806 -26.667 1.00 80.50 170 GLN A O 1
ATOM 1399 N N . ASN A 1 171 ? 11.020 1.276 -24.673 1.00 82.50 171 ASN A N 1
ATOM 1400 C CA . ASN A 1 171 ? 11.282 -0.003 -24.032 1.00 82.50 171 ASN A CA 1
ATOM 1401 C C . ASN A 1 171 ? 9.971 -0.782 -23.924 1.00 82.50 171 ASN A C 1
ATOM 1403 O O . ASN A 1 171 ? 8.885 -0.209 -23.910 1.00 82.50 171 ASN A O 1
ATOM 1407 N N . THR A 1 172 ? 10.065 -2.100 -23.802 1.00 82.56 172 THR A N 1
ATOM 1408 C CA . THR A 1 172 ? 8.891 -2.953 -23.564 1.00 82.56 172 THR A CA 1
ATOM 1409 C C . THR A 1 172 ? 8.491 -3.007 -22.091 1.00 82.56 172 THR A C 1
ATOM 1411 O O . THR A 1 172 ? 7.381 -3.414 -21.757 1.00 82.56 172 THR A O 1
ATOM 1414 N N . ILE A 1 173 ? 9.384 -2.590 -21.190 1.00 85.44 173 ILE A N 1
ATOM 1415 C CA . ILE A 1 173 ? 9.167 -2.594 -19.745 1.00 85.44 173 ILE A CA 1
ATOM 1416 C C . ILE A 1 173 ? 9.657 -1.267 -19.173 1.00 85.44 173 ILE A C 1
ATOM 1418 O O . ILE A 1 173 ? 10.811 -0.881 -19.362 1.00 85.44 173 ILE A O 1
ATOM 1422 N N . TYR A 1 174 ? 8.781 -0.593 -18.437 1.00 85.31 174 TYR A N 1
ATOM 1423 C CA . TYR A 1 174 ? 9.085 0.623 -17.693 1.00 85.31 174 TYR A CA 1
ATOM 1424 C C . TYR A 1 174 ? 8.870 0.374 -16.209 1.00 85.31 174 TYR A C 1
ATOM 1426 O O . TYR A 1 174 ? 7.859 -0.200 -15.820 1.00 85.31 174 TYR A O 1
ATOM 1434 N N . ARG A 1 175 ? 9.795 0.830 -15.365 1.00 85.44 175 ARG A N 1
ATOM 1435 C CA . ARG A 1 175 ? 9.619 0.801 -13.911 1.00 85.44 175 ARG A CA 1
ATOM 1436 C C . ARG A 1 175 ? 8.995 2.114 -13.448 1.00 85.44 175 ARG A C 1
ATOM 1438 O O . ARG A 1 175 ? 9.486 3.184 -13.802 1.00 85.44 175 ARG A O 1
ATOM 1445 N N . PHE A 1 176 ? 7.944 2.035 -12.639 1.00 81.69 176 PHE A N 1
ATOM 1446 C CA . PHE A 1 176 ? 7.364 3.211 -11.996 1.00 81.69 176 PHE A CA 1
ATOM 1447 C C . PHE A 1 176 ? 8.327 3.770 -10.945 1.00 81.69 176 PHE A C 1
ATOM 1449 O O . PHE A 1 176 ? 8.851 3.029 -10.109 1.00 81.69 176 PHE A O 1
ATOM 1456 N N . ASN A 1 177 ? 8.551 5.084 -10.976 1.00 82.88 177 ASN A N 1
ATOM 1457 C CA . ASN A 1 177 ? 9.339 5.777 -9.962 1.00 82.88 177 ASN A CA 1
ATOM 1458 C C . ASN A 1 177 ? 8.483 5.992 -8.704 1.00 82.88 177 ASN A C 1
ATOM 1460 O O . ASN A 1 177 ? 7.872 7.043 -8.533 1.00 82.88 177 ASN A O 1
ATOM 1464 N N . SER A 1 178 ? 8.383 4.948 -7.884 1.00 81.06 178 SER A N 1
ATOM 1465 C CA . SER A 1 178 ? 7.526 4.877 -6.696 1.00 81.06 178 SER A CA 1
ATOM 1466 C C . SER A 1 178 ? 8.160 3.972 -5.634 1.00 81.06 178 SER A C 1
ATOM 1468 O O . SER A 1 178 ? 9.060 3.184 -5.939 1.00 81.06 178 SER A O 1
ATOM 1470 N N . ASN A 1 179 ? 7.672 4.041 -4.396 1.00 79.25 179 ASN A N 1
ATOM 1471 C CA . ASN A 1 179 ? 8.094 3.176 -3.287 1.00 79.25 179 ASN A CA 1
ATOM 1472 C C . ASN A 1 179 ? 7.470 1.766 -3.343 1.00 79.25 179 ASN A C 1
ATOM 1474 O O . ASN A 1 179 ? 7.717 0.941 -2.457 1.00 79.25 179 ASN A O 1
ATOM 1478 N N . VAL A 1 180 ? 6.677 1.474 -4.378 1.00 83.31 180 VAL A N 1
ATOM 1479 C CA . VAL A 1 180 ? 6.123 0.149 -4.677 1.00 83.31 180 VAL A CA 1
ATOM 1480 C C . VAL A 1 180 ? 6.827 -0.479 -5.878 1.00 83.31 180 VAL A C 1
ATOM 1482 O O . VAL A 1 180 ? 7.317 0.209 -6.773 1.00 83.31 180 VAL A O 1
ATOM 1485 N N . ASN A 1 181 ? 6.888 -1.810 -5.914 1.00 84.06 181 ASN A N 1
ATOM 1486 C CA . ASN A 1 181 ? 7.454 -2.513 -7.056 1.00 84.06 181 ASN A CA 1
ATOM 1487 C C . ASN A 1 181 ? 6.389 -2.621 -8.153 1.00 84.06 181 ASN A C 1
ATOM 1489 O O . ASN A 1 181 ? 5.452 -3.415 -8.037 1.00 84.06 181 ASN A O 1
ATOM 1493 N N . ARG A 1 182 ? 6.483 -1.766 -9.173 1.00 84.94 182 ARG A N 1
ATOM 1494 C CA . ARG A 1 182 ? 5.518 -1.698 -10.274 1.00 84.94 182 ARG A CA 1
ATOM 1495 C C . ARG A 1 182 ? 6.221 -1.521 -11.608 1.00 84.94 182 ARG A C 1
ATOM 1497 O O . ARG A 1 182 ? 7.020 -0.596 -11.778 1.00 84.94 182 ARG A O 1
ATOM 1504 N N . HIS A 1 183 ? 5.856 -2.371 -12.554 1.00 84.81 183 HIS A N 1
ATOM 1505 C CA . HIS A 1 183 ? 6.260 -2.277 -13.941 1.00 84.81 183 HIS A CA 1
ATOM 1506 C C . HIS A 1 183 ? 5.046 -2.021 -14.829 1.00 84.81 183 HIS A C 1
ATOM 1508 O O . HIS A 1 183 ? 3.941 -2.507 -14.587 1.00 84.81 183 HIS A O 1
ATOM 1514 N N . VAL A 1 184 ? 5.273 -1.245 -15.881 1.00 83.31 184 VAL A N 1
ATOM 1515 C CA . VAL A 1 184 ? 4.348 -1.099 -16.997 1.00 83.31 184 VAL A CA 1
ATOM 1516 C C . VAL A 1 184 ? 4.940 -1.831 -18.176 1.00 83.31 184 VAL A C 1
ATOM 1518 O O . VAL A 1 184 ? 6.058 -1.546 -18.611 1.00 83.31 184 VAL A O 1
ATOM 1521 N N . HIS A 1 185 ? 4.163 -2.774 -18.684 1.00 81.31 185 HIS A N 1
ATOM 1522 C CA . HIS A 1 185 ? 4.498 -3.517 -19.881 1.00 81.31 185 HIS A CA 1
ATOM 1523 C C . HIS A 1 185 ? 3.887 -2.790 -21.073 1.00 81.31 185 HIS A C 1
ATOM 1525 O O . HIS A 1 185 ? 2.675 -2.582 -21.126 1.00 81.31 185 HIS A O 1
ATOM 1531 N N . SER A 1 186 ? 4.744 -2.380 -22.001 1.00 79.62 186 SER A N 1
ATOM 1532 C CA . SER A 1 186 ? 4.361 -1.849 -23.301 1.00 79.62 186 SER A CA 1
ATOM 1533 C C . SER A 1 186 ? 4.665 -2.913 -24.342 1.00 79.62 186 SER A C 1
ATOM 1535 O O . SER A 1 186 ? 5.797 -3.390 -24.435 1.00 79.62 186 SER A O 1
ATOM 1537 N N . TYR A 1 187 ? 3.668 -3.289 -25.131 1.00 75.69 187 TYR A N 1
ATOM 1538 C CA . TYR A 1 187 ? 3.880 -4.214 -26.236 1.00 75.69 187 TYR A CA 1
ATOM 1539 C C . TYR A 1 187 ? 4.370 -3.457 -27.468 1.00 75.69 187 TYR A C 1
ATOM 1541 O O . TYR A 1 187 ? 4.133 -2.254 -27.604 1.00 75.69 187 TYR A O 1
ATOM 1549 N N . ASP A 1 188 ? 5.096 -4.157 -28.341 1.00 69.62 188 ASP A N 1
ATOM 1550 C CA . ASP A 1 188 ? 5.511 -3.593 -29.623 1.00 69.62 188 ASP A CA 1
ATOM 1551 C C . ASP A 1 188 ? 4.249 -3.242 -30.430 1.00 69.62 188 ASP A C 1
ATOM 1553 O O . ASP A 1 188 ? 3.462 -4.146 -30.725 1.00 69.62 188 ASP A O 1
ATOM 1557 N N . PRO A 1 189 ? 4.039 -1.970 -30.817 1.00 65.25 189 PRO A N 1
ATOM 1558 C CA . PRO A 1 189 ? 2.889 -1.582 -31.629 1.00 65.25 189 PRO A CA 1
ATOM 1559 C C . PRO A 1 189 ? 2.857 -2.272 -33.004 1.00 65.25 189 PRO A C 1
ATOM 1561 O O . PRO A 1 189 ? 1.820 -2.254 -33.664 1.00 65.25 189 PRO A O 1
ATOM 1564 N N . LYS A 1 190 ? 3.973 -2.866 -33.450 1.00 69.94 190 LYS A N 1
ATOM 1565 C CA . LYS A 1 190 ? 4.083 -3.663 -34.683 1.00 69.94 190 LYS A CA 1
ATOM 1566 C C . LYS A 1 190 ? 3.969 -5.172 -34.445 1.00 69.94 190 LYS A C 1
ATOM 1568 O O . LYS A 1 190 ? 4.034 -5.941 -35.405 1.00 69.94 190 LYS A O 1
ATOM 1573 N N . GLY A 1 191 ? 3.838 -5.605 -33.193 1.00 68.88 191 GLY A N 1
ATOM 1574 C CA . GLY A 1 191 ? 3.645 -7.005 -32.846 1.00 68.88 191 GLY A CA 1
ATOM 1575 C C . GLY A 1 191 ? 2.283 -7.531 -33.321 1.00 68.88 191 GLY A C 1
ATOM 1576 O O . GLY A 1 191 ? 1.355 -6.756 -33.543 1.00 68.88 191 GLY A O 1
ATOM 1577 N N . PRO A 1 192 ? 2.118 -8.861 -33.441 1.00 68.44 192 PRO A N 1
ATOM 1578 C CA . PRO A 1 192 ? 0.840 -9.467 -33.830 1.00 68.44 192 PRO A CA 1
ATOM 1579 C C . PRO A 1 192 ? -0.276 -9.232 -32.796 1.00 68.44 192 PRO A C 1
ATOM 1581 O O . PRO A 1 192 ? -1.448 -9.445 -33.095 1.00 68.44 192 PRO A O 1
ATOM 1584 N N . ILE A 1 193 ? 0.087 -8.803 -31.583 1.00 64.81 193 ILE A N 1
ATOM 1585 C CA . ILE A 1 193 ? -0.829 -8.434 -30.509 1.00 64.81 193 ILE A CA 1
ATOM 1586 C C . ILE A 1 193 ? -0.695 -6.926 -30.295 1.00 64.81 193 ILE A C 1
ATOM 1588 O O . ILE A 1 193 ? 0.299 -6.461 -29.740 1.00 64.81 193 ILE A O 1
ATOM 1592 N N . ILE A 1 194 ? -1.707 -6.172 -30.723 1.00 61.31 194 ILE A N 1
ATOM 1593 C CA . ILE A 1 194 ? -1.859 -4.768 -30.341 1.00 61.31 194 ILE A CA 1
ATOM 1594 C C . ILE A 1 194 ? -2.430 -4.773 -28.925 1.00 61.31 194 ILE A C 1
ATOM 1596 O O . ILE A 1 194 ? -3.637 -4.927 -28.747 1.00 61.31 194 ILE A O 1
ATOM 1600 N N . ASP A 1 195 ? -1.568 -4.641 -27.920 1.00 64.81 195 ASP A N 1
ATOM 1601 C CA . ASP A 1 195 ? -2.016 -4.409 -26.550 1.00 64.81 195 ASP A CA 1
ATOM 1602 C C . ASP A 1 195 ? -1.504 -3.059 -26.048 1.00 64.81 195 ASP A C 1
ATOM 1604 O O . ASP A 1 195 ? -0.338 -2.696 -26.223 1.00 64.81 195 ASP A O 1
ATOM 1608 N N . GLN A 1 196 ? -2.415 -2.281 -25.468 1.00 67.31 196 GLN A N 1
ATOM 1609 C CA . GLN A 1 196 ? -2.086 -0.973 -24.916 1.00 67.31 196 GLN A CA 1
ATOM 1610 C C . GLN A 1 196 ? -1.227 -1.158 -23.660 1.00 67.31 196 GLN A C 1
ATOM 1612 O O . GLN A 1 196 ? -1.404 -2.149 -22.945 1.00 67.31 196 GLN A O 1
ATOM 1617 N N . PRO A 1 197 ? -0.323 -0.214 -23.343 1.00 68.69 197 PRO A N 1
ATOM 1618 C CA . PRO A 1 197 ? 0.352 -0.227 -22.059 1.00 68.69 197 PRO A CA 1
ATOM 1619 C C . PRO A 1 197 ? -0.679 -0.236 -20.928 1.00 68.69 197 PRO A C 1
ATOM 1621 O O . PRO A 1 197 ? -1.590 0.594 -20.898 1.00 68.69 197 PRO A O 1
ATOM 1624 N N . LYS A 1 198 ? -0.539 -1.189 -20.006 1.00 70.50 198 LYS A N 1
ATOM 1625 C CA . LYS A 1 198 ? -1.443 -1.368 -18.865 1.00 70.50 198 LYS A CA 1
ATOM 1626 C C . LYS A 1 198 ? -0.661 -1.238 -17.568 1.00 70.50 198 LYS A C 1
ATOM 1628 O O . LYS A 1 198 ? 0.366 -1.900 -17.400 1.00 70.50 198 LYS A O 1
ATOM 1633 N N . SER A 1 199 ? -1.160 -0.435 -16.632 1.00 69.44 199 SER A N 1
ATOM 1634 C CA . SER A 1 199 ? -0.759 -0.545 -15.226 1.00 69.44 199 SER A CA 1
ATOM 1635 C C . SER A 1 199 ? -1.651 -1.535 -14.515 1.00 69.44 199 SER A C 1
ATOM 1637 O O . SER A 1 199 ? -2.871 -1.486 -14.654 1.00 69.44 199 SER A O 1
ATOM 1639 N N . TYR A 1 200 ? -1.040 -2.393 -13.707 1.00 71.56 200 TYR A N 1
ATOM 1640 C CA . TYR A 1 200 ? -1.776 -3.274 -12.824 1.00 71.56 200 TYR A CA 1
ATOM 1641 C C . TYR A 1 200 ? -1.873 -2.646 -11.435 1.00 71.56 200 TYR A C 1
ATOM 1643 O O . TYR A 1 200 ? -0.864 -2.325 -10.799 1.00 71.56 200 TYR A O 1
ATOM 1651 N N . HIS A 1 201 ? -3.100 -2.483 -10.959 1.00 71.38 201 HIS A N 1
ATOM 1652 C CA . HIS A 1 201 ? -3.399 -1.951 -9.634 1.00 71.38 201 HIS A CA 1
ATOM 1653 C C . HIS A 1 201 ? -3.839 -3.073 -8.703 1.00 71.38 201 HIS A C 1
ATOM 1655 O O . HIS A 1 201 ? -4.488 -4.014 -9.146 1.00 71.38 201 HIS A O 1
ATOM 1661 N N . ALA A 1 202 ? -3.507 -2.957 -7.418 1.00 69.94 202 ALA A N 1
ATOM 1662 C CA . ALA A 1 202 ? -4.025 -3.828 -6.373 1.00 69.94 202 ALA A CA 1
ATOM 1663 C C . ALA A 1 202 ? -4.943 -2.997 -5.476 1.00 69.94 202 ALA A C 1
ATOM 1665 O O . ALA A 1 202 ? -4.501 -2.015 -4.885 1.00 69.94 202 ALA A O 1
ATOM 1666 N N . LEU A 1 203 ? -6.208 -3.391 -5.398 1.00 69.00 203 LEU A N 1
ATOM 1667 C CA . LEU A 1 203 ? -7.136 -2.925 -4.372 1.00 69.00 203 LEU A CA 1
ATOM 1668 C C . LEU A 1 203 ? -7.168 -3.980 -3.277 1.00 69.00 203 LEU A C 1
ATOM 1670 O O . LEU A 1 203 ? -7.106 -5.155 -3.620 1.00 69.00 203 LEU A O 1
ATOM 1674 N N . SER A 1 204 ? -7.287 -3.573 -2.014 1.00 67.00 204 SER A N 1
ATOM 1675 C CA . SER A 1 204 ? -7.677 -4.475 -0.930 1.00 67.00 204 SER A CA 1
ATOM 1676 C C . SER A 1 204 ? -8.570 -3.783 0.071 1.00 67.00 204 SER A C 1
ATOM 1678 O O . SER A 1 204 ? -8.492 -2.575 0.277 1.00 67.00 204 SER A O 1
ATOM 1680 N N . PHE A 1 205 ? -9.391 -4.601 0.708 1.00 66.81 205 PHE A N 1
ATOM 1681 C CA . PHE A 1 205 ? -10.218 -4.221 1.831 1.00 66.81 205 PHE A CA 1
ATOM 1682 C C . PHE A 1 205 ? -9.574 -4.736 3.117 1.00 66.81 205 PHE A C 1
ATOM 1684 O O . PHE A 1 205 ? -8.936 -5.790 3.126 1.00 66.81 205 PHE A O 1
ATOM 1691 N N . TRP A 1 206 ? -9.712 -3.973 4.188 1.00 66.19 206 TRP A N 1
ATOM 1692 C CA . TRP A 1 206 ? -9.390 -4.407 5.535 1.00 66.19 206 TRP A CA 1
ATOM 1693 C C . TRP A 1 206 ? -10.426 -3.790 6.467 1.00 66.19 206 TRP A C 1
ATOM 1695 O O . TRP A 1 206 ? -10.818 -2.640 6.281 1.00 66.19 206 TRP A O 1
ATOM 1705 N N . THR A 1 207 ? -10.867 -4.578 7.438 1.00 63.88 207 THR A N 1
ATOM 1706 C CA . THR A 1 207 ? -11.794 -4.161 8.484 1.00 63.88 207 THR A CA 1
ATOM 1707 C C . THR A 1 207 ? -11.306 -4.728 9.809 1.00 63.88 207 THR A C 1
ATOM 1709 O O . THR A 1 207 ? -10.824 -5.866 9.848 1.00 63.88 207 THR A O 1
ATOM 1712 N N . SER A 1 208 ? -11.410 -3.945 10.879 1.00 61.62 208 SER A N 1
ATOM 1713 C CA . SER A 1 208 ? -11.405 -4.469 12.244 1.00 61.62 208 SER A CA 1
ATOM 1714 C C . SER A 1 208 ? -12.805 -4.965 12.601 1.00 61.62 208 SER A C 1
ATOM 1716 O O . SER A 1 208 ? -13.774 -4.682 11.890 1.00 61.62 208 SER A O 1
ATOM 1718 N N . ASP A 1 209 ? -12.902 -5.736 13.682 1.00 60.56 209 ASP A N 1
ATOM 1719 C CA . ASP A 1 209 ? -14.191 -6.018 14.302 1.00 60.56 209 ASP A CA 1
ATOM 1720 C C . ASP A 1 209 ? -14.829 -4.726 14.796 1.00 60.56 209 ASP A C 1
ATOM 1722 O O . ASP A 1 209 ? -14.135 -3.800 15.225 1.00 60.56 209 ASP A O 1
ATOM 1726 N N . VAL A 1 210 ? -16.161 -4.707 14.786 1.00 58.47 210 VAL A N 1
ATOM 1727 C CA . VAL A 1 210 ? -16.930 -3.674 15.471 1.00 58.47 210 VAL A CA 1
ATOM 1728 C C . VAL A 1 210 ? -16.519 -3.702 16.942 1.00 58.47 210 VAL A C 1
ATOM 1730 O O . VAL A 1 210 ? -16.728 -4.703 17.631 1.00 58.47 210 VAL A O 1
ATOM 1733 N N . ARG A 1 211 ? -15.899 -2.621 17.418 1.00 62.25 211 ARG A N 1
ATOM 1734 C CA . ARG A 1 211 ? -15.592 -2.429 18.836 1.00 62.25 211 ARG A CA 1
ATOM 1735 C C . ARG A 1 211 ? -16.888 -2.457 19.649 1.00 62.25 211 ARG A C 1
ATOM 1737 O O . ARG A 1 211 ? -17.979 -2.269 19.118 1.00 62.25 211 ARG A O 1
ATOM 1744 N N . GLU A 1 212 ? -16.779 -2.636 20.963 1.00 62.25 212 GLU A N 1
ATOM 1745 C CA . GLU A 1 212 ? -17.948 -2.636 21.860 1.00 62.25 212 GLU A CA 1
ATOM 1746 C C . GLU A 1 212 ? -18.796 -1.352 21.756 1.00 62.25 212 GLU A C 1
ATOM 1748 O O . GLU A 1 212 ? -19.993 -1.375 22.034 1.00 62.25 212 GLU A O 1
ATOM 1753 N N . ASP A 1 213 ? -18.195 -0.244 21.311 1.00 57.66 213 ASP A N 1
ATOM 1754 C CA . ASP A 1 213 ? -18.851 1.047 21.074 1.00 57.66 213 ASP A CA 1
ATOM 1755 C C . ASP A 1 213 ? -19.490 1.193 19.676 1.00 57.66 213 ASP A C 1
ATOM 1757 O O . ASP A 1 213 ? -20.031 2.250 19.349 1.00 57.66 213 ASP A O 1
ATOM 1761 N N . GLY A 1 214 ? -19.450 0.151 18.843 1.00 53.81 214 GLY A N 1
ATOM 1762 C CA . GLY A 1 214 ? -19.970 0.185 17.478 1.00 53.81 214 GLY A CA 1
ATOM 1763 C C . GLY A 1 214 ? -18.989 0.728 16.432 1.00 53.81 214 GLY A C 1
ATOM 1764 O O . GLY A 1 214 ? -19.348 0.770 15.253 1.00 53.81 214 GLY A O 1
ATOM 1765 N N . SER A 1 215 ? -17.781 1.156 16.825 1.00 52.97 215 SER A N 1
ATOM 1766 C CA . SER A 1 215 ? -16.779 1.725 15.912 1.00 52.97 215 SER A CA 1
ATOM 1767 C C . SER A 1 215 ? -15.961 0.671 15.161 1.00 52.97 215 SER A C 1
ATOM 1769 O O . SER A 1 215 ? -15.842 -0.470 15.599 1.00 52.97 215 SER A O 1
ATOM 1771 N N . TRP A 1 216 ? -15.401 1.060 14.012 1.00 49.50 216 TRP A N 1
ATOM 1772 C C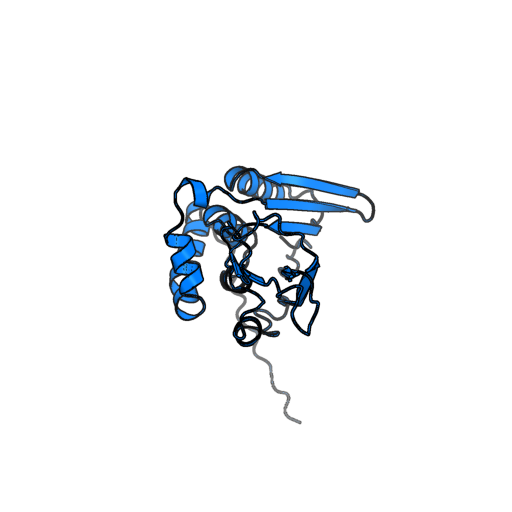A . TRP A 1 216 ? -14.562 0.213 13.146 1.00 49.50 216 TRP A CA 1
ATOM 1773 C C . TRP A 1 216 ? -13.094 0.675 13.175 1.00 49.50 216 TRP A C 1
ATOM 1775 O O . TRP A 1 216 ? -12.335 0.461 12.230 1.00 49.50 216 TRP A O 1
ATOM 1785 N N . ASP A 1 217 ? -12.715 1.372 14.245 1.00 51.47 217 ASP A N 1
ATOM 1786 C CA . ASP A 1 217 ? -11.426 2.045 14.408 1.00 51.47 217 ASP A CA 1
ATOM 1787 C C . ASP A 1 217 ? -10.394 1.147 15.103 1.00 51.47 217 ASP A C 1
ATOM 1789 O O . ASP A 1 217 ? -10.756 0.168 15.798 1.00 51.47 217 ASP A O 1
#

Radius of gyration: 20.46 Å; chains: 1; bounding box: 42×54×64 Å